Protein AF-A0A9E5KLN9-F1 (afdb_monomer_lite)

Structure (mmCIF, N/CA/C/O backbone):
data_AF-A0A9E5KLN9-F1
#
_entry.id   AF-A0A9E5KLN9-F1
#
loop_
_atom_site.group_PDB
_atom_site.id
_atom_site.type_symbol
_atom_site.label_atom_id
_atom_site.label_alt_id
_atom_site.label_comp_id
_atom_site.label_asym_id
_atom_site.label_entity_id
_atom_site.label_seq_id
_atom_site.pdbx_PDB_ins_code
_atom_site.Cartn_x
_atom_site.Cartn_y
_atom_site.Cartn_z
_atom_site.occupancy
_atom_site.B_iso_or_equiv
_atom_site.auth_seq_id
_atom_site.auth_comp_id
_atom_site.auth_asym_id
_atom_site.auth_atom_id
_atom_site.pdbx_PDB_model_num
ATOM 1 N N . PRO A 1 1 ? 11.821 11.440 19.440 1.00 51.25 1 PRO A N 1
ATOM 2 C CA . PRO A 1 1 ? 10.748 10.697 18.729 1.00 51.25 1 PRO A CA 1
ATOM 3 C C . PRO A 1 1 ? 11.221 10.247 17.341 1.00 51.25 1 PRO A C 1
ATOM 5 O O . PRO A 1 1 ? 11.690 11.085 16.577 1.00 51.25 1 PRO A O 1
ATOM 8 N N . SER A 1 2 ? 11.138 8.948 17.031 1.00 56.12 2 SER A N 1
ATOM 9 C CA . SER A 1 2 ? 11.427 8.458 15.675 1.00 56.12 2 SER A CA 1
ATOM 10 C C . SER A 1 2 ? 10.319 8.929 14.723 1.00 56.12 2 SER A C 1
ATOM 12 O O . SER A 1 2 ? 9.142 8.773 15.065 1.00 56.12 2 SER A O 1
ATOM 14 N N . PRO A 1 3 ? 10.642 9.555 13.579 1.00 67.56 3 PRO A N 1
ATOM 15 C CA . PRO A 1 3 ? 9.626 9.946 12.613 1.00 67.56 3 PRO A CA 1
ATOM 16 C C . PRO A 1 3 ? 8.952 8.688 12.048 1.00 67.56 3 PRO A C 1
ATOM 18 O O . PRO A 1 3 ? 9.620 7.696 11.758 1.00 67.56 3 PRO A O 1
ATOM 21 N N . ALA A 1 4 ? 7.624 8.713 11.907 1.00 74.94 4 ALA A N 1
ATOM 22 C CA . ALA A 1 4 ? 6.908 7.578 11.335 1.00 74.94 4 ALA A CA 1
ATOM 23 C C . ALA A 1 4 ? 7.366 7.317 9.898 1.00 74.94 4 ALA A C 1
ATOM 25 O O . ALA A 1 4 ? 7.633 8.252 9.141 1.00 74.94 4 ALA A O 1
ATOM 26 N N . SER A 1 5 ? 7.415 6.038 9.539 1.00 87.62 5 SER A N 1
ATOM 27 C CA . SER A 1 5 ? 7.626 5.577 8.173 1.00 87.62 5 SER A CA 1
ATOM 28 C C . SER A 1 5 ? 6.273 5.117 7.635 1.00 87.62 5 SER A C 1
ATOM 30 O O . SER A 1 5 ? 5.818 4.045 8.032 1.00 87.62 5 SER A O 1
ATOM 32 N N . PRO A 1 6 ? 5.611 5.857 6.725 1.00 90.25 6 PRO A N 1
ATOM 33 C CA . PRO A 1 6 ? 4.331 5.446 6.141 1.00 90.25 6 PRO A CA 1
ATOM 34 C C . PRO A 1 6 ? 4.425 4.193 5.261 1.00 90.25 6 PRO A C 1
ATOM 36 O O . PRO A 1 6 ? 3.434 3.765 4.690 1.00 90.25 6 PRO A O 1
ATOM 39 N N . PHE A 1 7 ? 5.615 3.600 5.151 1.00 91.50 7 PHE A N 1
ATOM 40 C CA . PHE A 1 7 ? 5.831 2.257 4.625 1.00 91.50 7 PHE A CA 1
ATOM 41 C C . PHE A 1 7 ? 5.673 1.171 5.706 1.00 91.50 7 PHE A C 1
ATOM 43 O O . PHE A 1 7 ? 5.027 0.159 5.463 1.00 91.50 7 PHE A O 1
ATOM 50 N N . MET A 1 8 ? 6.228 1.387 6.904 1.00 92.81 8 MET A N 1
ATOM 51 C CA . MET A 1 8 ? 6.262 0.382 7.980 1.00 92.81 8 MET A CA 1
ATOM 52 C C . MET A 1 8 ? 5.116 0.529 8.983 1.00 92.81 8 MET A C 1
ATOM 54 O O . MET A 1 8 ? 4.635 -0.458 9.531 1.00 92.81 8 MET A O 1
ATOM 58 N N . THR A 1 9 ? 4.677 1.760 9.247 1.00 96.19 9 THR A N 1
ATOM 59 C CA . THR A 1 9 ? 3.645 2.049 10.245 1.00 96.19 9 THR A CA 1
ATOM 60 C C . THR A 1 9 ? 2.294 1.409 9.898 1.00 96.19 9 THR A C 1
ATOM 62 O O . THR A 1 9 ? 1.693 0.842 10.812 1.00 96.19 9 THR A O 1
ATOM 65 N N . PRO A 1 10 ? 1.800 1.437 8.639 1.00 97.00 10 PRO A N 1
ATOM 66 C CA . PRO A 1 10 ? 0.503 0.843 8.326 1.00 97.00 10 PRO A CA 1
ATOM 67 C C . PRO A 1 10 ? 0.449 -0.674 8.557 1.00 97.00 10 PRO A C 1
ATOM 69 O O . PRO A 1 10 ? -0.426 -1.077 9.316 1.00 97.00 10 PRO A O 1
ATOM 72 N N . PRO A 1 11 ? 1.380 -1.516 8.054 1.00 95.38 11 PRO A N 1
ATOM 73 C CA . PRO A 1 11 ? 1.375 -2.949 8.369 1.00 95.38 11 PRO A CA 1
ATOM 74 C C . PRO A 1 11 ? 1.401 -3.249 9.876 1.00 95.38 11 PRO A C 1
ATOM 76 O O . PRO A 1 11 ? 0.673 -4.122 10.342 1.00 95.38 11 PRO A O 1
ATOM 79 N N . CYS A 1 12 ? 2.174 -2.489 10.663 1.00 96.69 12 CYS A N 1
ATOM 80 C CA . CYS A 1 12 ? 2.175 -2.633 12.122 1.00 96.69 12 CYS A CA 1
ATOM 81 C C . CYS A 1 12 ? 0.797 -2.331 12.728 1.00 96.69 12 CYS A C 1
ATOM 83 O O . CYS A 1 12 ? 0.309 -3.093 13.557 1.00 96.69 12 CYS A O 1
ATOM 85 N N . LEU A 1 13 ? 0.151 -1.240 12.304 1.00 97.50 13 LEU A N 1
ATOM 86 C CA . LEU A 1 13 ? -1.199 -0.891 12.749 1.00 97.50 13 LEU A CA 1
ATOM 87 C C . LEU A 1 13 ? -2.230 -1.951 12.349 1.00 97.50 13 LEU A C 1
ATOM 89 O O . LEU A 1 13 ? -3.065 -2.301 13.173 1.00 97.50 13 LEU A O 1
ATOM 93 N N . GLN A 1 14 ? -2.148 -2.501 11.133 1.00 96.06 14 GLN A N 1
ATOM 94 C CA . GLN A 1 14 ? -3.039 -3.577 10.692 1.00 96.06 14 GLN A CA 1
ATOM 95 C C . GLN A 1 14 ? -2.969 -4.775 11.649 1.00 96.06 14 GLN A C 1
ATOM 97 O O . GLN A 1 14 ? -4.008 -5.244 12.101 1.00 96.06 14 GLN A O 1
ATOM 102 N N . VAL A 1 15 ? -1.762 -5.214 12.026 1.00 96.44 15 VAL A N 1
ATOM 103 C CA . VAL A 1 15 ? -1.572 -6.313 12.990 1.00 96.44 15 VAL A CA 1
ATOM 104 C C . VAL A 1 15 ? -2.118 -5.957 14.373 1.00 96.44 15 VAL A C 1
ATOM 106 O O . VAL A 1 15 ? -2.757 -6.791 15.007 1.00 96.44 15 VAL A O 1
ATOM 109 N N . LEU A 1 16 ? -1.917 -4.723 14.845 1.00 97.50 16 LEU A N 1
ATOM 110 C CA . LEU A 1 16 ? -2.476 -4.277 16.125 1.00 97.50 16 LEU A CA 1
ATOM 111 C C . LEU A 1 16 ? -4.013 -4.258 16.113 1.00 97.50 16 LEU A C 1
ATOM 113 O O . LEU A 1 16 ? -4.629 -4.578 17.127 1.00 97.50 16 LEU A O 1
ATOM 117 N N . PHE A 1 17 ? -4.639 -3.926 14.982 1.00 97.56 17 PHE A N 1
ATOM 118 C CA . PHE A 1 17 ? -6.099 -3.962 14.853 1.00 97.56 17 PHE A CA 1
ATOM 119 C C . PHE A 1 17 ? -6.606 -5.405 14.910 1.00 97.56 17 PHE A C 1
ATOM 121 O O . PHE A 1 17 ? -7.547 -5.689 15.647 1.00 97.56 17 PHE A O 1
ATOM 128 N N . GLU A 1 18 ? -5.946 -6.326 14.200 1.00 96.19 18 GLU A N 1
ATOM 129 C CA . GLU A 1 18 ? -6.277 -7.756 14.260 1.00 96.19 18 GLU A CA 1
ATOM 130 C C . GLU A 1 18 ? -6.078 -8.333 15.669 1.00 96.19 18 GLU A C 1
ATOM 132 O O . GLU A 1 18 ? -6.912 -9.103 16.144 1.00 96.19 18 GLU A O 1
ATOM 137 N N . ALA A 1 19 ? -5.004 -7.949 16.366 1.00 96.88 19 ALA A N 1
ATOM 138 C CA . ALA A 1 19 ? -4.741 -8.384 17.735 1.00 96.88 19 ALA A CA 1
ATOM 139 C C . ALA A 1 19 ? -5.846 -7.910 18.695 1.00 96.88 19 ALA A C 1
ATOM 141 O O . ALA A 1 19 ? -6.371 -8.709 19.472 1.00 96.88 19 ALA A O 1
ATOM 142 N N . GLN A 1 20 ? -6.258 -6.640 18.600 1.00 96.94 20 GLN A N 1
ATOM 143 C CA . GLN A 1 20 ? -7.366 -6.107 19.397 1.00 96.94 20 GLN A CA 1
ATOM 144 C C . GLN A 1 20 ? -8.684 -6.834 19.089 1.00 96.94 20 GLN A C 1
ATOM 146 O O . GLN A 1 20 ? -9.415 -7.194 20.013 1.00 96.94 20 GLN A O 1
ATOM 151 N N . ALA A 1 21 ? -8.985 -7.079 17.810 1.00 95.56 21 ALA A N 1
ATOM 152 C CA . ALA A 1 21 ? -10.193 -7.791 17.391 1.00 95.56 21 ALA A CA 1
ATOM 153 C C . ALA A 1 21 ? -10.248 -9.231 17.935 1.00 95.56 21 ALA A C 1
ATOM 155 O O . ALA A 1 21 ? -11.328 -9.742 18.220 1.00 95.56 21 ALA A O 1
ATOM 156 N N . GLN A 1 22 ? -9.086 -9.854 18.142 1.00 95.94 22 GLN A N 1
ATOM 157 C CA . GLN A 1 22 ? -8.935 -11.174 18.761 1.00 95.94 22 GLN A CA 1
ATOM 158 C C . GLN A 1 22 ? -8.902 -11.142 20.302 1.00 95.94 22 GLN A C 1
ATOM 160 O O . GLN A 1 22 ? -8.765 -12.186 20.933 1.00 95.94 22 GLN A O 1
ATOM 165 N N . GLY A 1 23 ? -9.034 -9.967 20.927 1.00 96.00 23 GLY A N 1
ATOM 166 C CA . GLY A 1 23 ? -9.070 -9.814 22.384 1.00 96.00 23 GLY A CA 1
ATOM 167 C C . GLY A 1 23 ? -7.702 -9.684 23.059 1.00 96.00 23 GLY A C 1
ATOM 168 O O . GLY A 1 23 ? -7.638 -9.669 24.288 1.00 96.00 23 GLY A O 1
ATOM 169 N N . PHE A 1 24 ? -6.610 -9.557 22.297 1.00 97.19 24 PHE A N 1
ATOM 170 C CA . PHE A 1 24 ? -5.301 -9.260 22.876 1.00 97.19 24 PHE A CA 1
ATOM 171 C C . PHE A 1 24 ? -5.233 -7.801 23.353 1.00 97.19 24 PHE A C 1
ATOM 173 O O . PHE A 1 24 ? -5.779 -6.905 22.698 1.00 97.19 24 PHE A O 1
ATOM 180 N N . PRO A 1 25 ? -4.538 -7.524 24.472 1.00 96.06 25 PRO A N 1
ATOM 181 C CA . PRO A 1 25 ? -4.359 -6.161 24.946 1.00 96.06 25 PRO A CA 1
ATOM 182 C C . PRO A 1 25 ? -3.486 -5.366 23.967 1.00 96.06 25 PRO A C 1
ATOM 184 O O . PRO A 1 25 ? -2.372 -5.769 23.632 1.00 96.06 25 PRO A O 1
ATOM 187 N N . VAL A 1 26 ? -3.983 -4.206 23.541 1.00 96.94 26 VAL A N 1
ATOM 188 C CA . VAL A 1 26 ? -3.267 -3.258 22.680 1.00 96.94 26 VAL A CA 1
ATOM 189 C C . VAL A 1 26 ? -3.341 -1.874 23.309 1.00 96.94 26 VAL A C 1
ATOM 191 O O . VAL A 1 26 ? -4.427 -1.378 23.600 1.00 96.94 26 VAL A O 1
ATOM 194 N N . ASP A 1 27 ? -2.188 -1.232 23.499 1.00 96.19 27 ASP A N 1
ATOM 195 C CA . ASP A 1 27 ? -2.127 0.138 24.009 1.00 96.19 27 ASP A CA 1
ATOM 196 C C . ASP A 1 27 ? -2.692 1.127 22.970 1.00 96.19 27 ASP A C 1
ATOM 198 O O . ASP A 1 27 ? -2.054 1.453 21.961 1.00 96.19 27 ASP A O 1
ATOM 202 N N . GLY A 1 28 ? -3.896 1.641 23.234 1.00 96.19 28 GLY A N 1
ATOM 203 C CA . GLY A 1 28 ? -4.566 2.607 22.366 1.00 96.19 28 GLY A CA 1
ATOM 204 C C . GLY A 1 28 ? -3.812 3.932 22.204 1.00 96.19 28 GLY A C 1
ATOM 205 O O . GLY A 1 28 ? -3.965 4.602 21.176 1.00 96.19 28 GLY A O 1
ATOM 206 N N . ALA A 1 29 ? -2.937 4.298 23.146 1.00 95.69 29 ALA A N 1
ATOM 207 C CA . ALA A 1 29 ? -2.091 5.478 23.012 1.00 95.69 29 ALA A CA 1
ATOM 208 C C . ALA A 1 29 ? -0.989 5.260 21.960 1.00 95.69 29 ALA A C 1
ATOM 210 O O . ALA A 1 29 ? -0.651 6.193 21.228 1.00 95.69 29 ALA A O 1
ATOM 211 N N . VAL A 1 30 ? -0.447 4.040 21.833 1.00 95.06 30 VAL A N 1
ATOM 212 C CA . VAL A 1 30 ? 0.499 3.687 20.754 1.00 95.06 30 VAL A CA 1
ATOM 213 C C . VAL A 1 30 ? -0.183 3.806 19.395 1.00 95.06 30 VAL A C 1
ATOM 215 O O . VAL A 1 30 ? 0.361 4.451 18.495 1.00 95.06 30 VAL A O 1
ATOM 218 N N . VAL A 1 31 ? -1.388 3.246 19.266 1.00 97.06 31 VAL A N 1
ATOM 219 C CA . VAL A 1 31 ? -2.171 3.295 18.025 1.00 97.06 31 VAL A CA 1
ATOM 220 C C . VAL A 1 31 ? -2.504 4.733 17.636 1.00 97.06 31 VAL A C 1
ATOM 222 O O . VAL A 1 31 ? -2.240 5.140 16.505 1.00 97.06 31 VAL A O 1
ATOM 225 N N . THR A 1 32 ? -2.996 5.533 18.583 1.00 96.62 32 THR A N 1
ATOM 226 C CA . THR A 1 32 ? -3.322 6.947 18.351 1.00 96.62 32 THR A CA 1
ATOM 227 C C . THR A 1 32 ? -2.107 7.725 17.847 1.00 96.62 32 THR A C 1
ATOM 229 O O . THR A 1 32 ? -2.187 8.366 16.801 1.00 96.62 32 THR A O 1
ATOM 232 N N . ARG A 1 33 ? -0.940 7.593 18.498 1.00 95.56 33 ARG A N 1
ATOM 233 C CA . ARG A 1 33 ? 0.287 8.282 18.056 1.00 95.56 33 ARG A CA 1
ATOM 234 C C . ARG A 1 33 ? 0.729 7.861 16.655 1.00 95.56 33 ARG A C 1
ATOM 236 O O . ARG A 1 33 ? 1.228 8.695 15.898 1.00 95.56 33 ARG A O 1
ATOM 243 N N . ALA A 1 34 ? 0.585 6.580 16.317 1.00 96.19 34 ALA A N 1
ATOM 244 C CA . ALA A 1 34 ? 0.928 6.060 14.998 1.00 96.19 34 ALA A CA 1
ATOM 245 C C . ALA A 1 34 ? -0.019 6.596 13.909 1.00 96.19 34 ALA A C 1
ATOM 247 O O . ALA A 1 34 ? 0.455 7.027 12.856 1.00 96.19 34 ALA A O 1
ATOM 248 N N . LEU A 1 35 ? -1.326 6.653 14.184 1.00 97.25 35 LEU A N 1
ATOM 249 C CA . LEU A 1 35 ? -2.324 7.251 13.292 1.00 97.25 35 LEU A CA 1
ATOM 250 C C . LEU A 1 35 ? -2.079 8.752 13.084 1.00 97.25 35 LEU A C 1
ATOM 252 O O . LEU A 1 35 ? -2.047 9.210 11.942 1.00 97.25 35 LEU A O 1
ATOM 256 N N . ASP A 1 36 ? -1.815 9.504 14.157 1.00 96.31 36 ASP A N 1
ATOM 257 C CA . ASP A 1 36 ? -1.477 10.932 14.070 1.00 96.31 36 ASP A CA 1
ATOM 258 C C . ASP A 1 36 ? -0.222 11.155 13.213 1.00 96.31 36 ASP A C 1
ATOM 260 O O . ASP A 1 36 ? -0.121 12.116 12.448 1.00 96.31 36 ASP A O 1
ATOM 264 N N . ALA A 1 37 ? 0.762 10.260 13.330 1.00 95.62 37 ALA A N 1
ATOM 265 C CA . ALA A 1 37 ? 1.985 10.338 12.547 1.00 95.62 37 ALA A CA 1
ATOM 266 C C . ALA A 1 37 ? 1.763 10.047 11.058 1.00 95.62 37 ALA A C 1
ATOM 268 O O . ALA A 1 37 ? 2.369 10.720 10.222 1.00 95.62 37 ALA A O 1
ATOM 269 N N . LEU A 1 38 ? 0.870 9.114 10.716 1.00 96.56 38 LEU A N 1
ATOM 270 C CA . LEU A 1 38 ? 0.455 8.891 9.331 1.00 96.56 38 LEU A CA 1
ATOM 271 C C . LEU A 1 38 ? -0.282 10.103 8.756 1.00 96.56 38 LEU A C 1
ATOM 273 O O . LEU A 1 38 ? 0.023 10.512 7.639 1.00 96.56 38 LEU A O 1
ATOM 277 N N . GLN A 1 39 ? -1.180 10.731 9.521 1.00 96.81 39 GLN A N 1
ATOM 278 C CA . GLN A 1 39 ? -1.885 11.937 9.069 1.00 96.81 39 GLN A CA 1
ATOM 279 C C . GLN A 1 39 ? -0.921 13.102 8.794 1.00 96.81 39 GLN A C 1
ATOM 281 O O . GLN A 1 39 ? -1.070 13.782 7.780 1.00 96.81 39 GLN A O 1
ATOM 286 N N . ARG A 1 40 ? 0.135 13.276 9.605 1.00 96.19 40 ARG A N 1
ATOM 287 C CA . ARG A 1 40 ? 1.199 14.263 9.317 1.00 96.19 40 ARG A CA 1
ATOM 288 C C . ARG A 1 40 ? 1.947 13.987 8.015 1.00 96.19 40 ARG A C 1
ATOM 290 O O . ARG A 1 40 ? 2.477 14.917 7.412 1.00 96.19 40 ARG A O 1
ATOM 297 N N . CYS A 1 41 ? 2.013 12.726 7.590 1.00 96.56 41 CYS A N 1
ATOM 298 C CA . CYS A 1 41 ? 2.652 12.330 6.339 1.00 96.56 41 CYS A CA 1
ATOM 299 C C . CYS A 1 41 ? 1.736 12.472 5.119 1.00 96.56 41 CYS A C 1
ATOM 301 O O . CYS A 1 41 ? 2.245 12.345 4.010 1.00 96.56 41 CYS A O 1
ATOM 303 N N . ARG A 1 42 ? 0.439 12.747 5.303 1.00 96.94 42 ARG A N 1
ATOM 304 C CA . ARG A 1 42 ? -0.542 12.936 4.230 1.00 96.94 42 ARG A CA 1
ATOM 305 C C . ARG A 1 42 ? -0.647 14.404 3.831 1.00 96.94 42 ARG A C 1
ATOM 307 O O . ARG A 1 42 ? -0.936 15.240 4.669 1.00 96.94 42 ARG A O 1
ATOM 314 N N . THR A 1 43 ? -0.474 14.727 2.561 1.00 96.50 43 THR A N 1
ATOM 315 C CA . THR A 1 43 ? -0.768 16.072 2.023 1.00 96.50 43 THR A CA 1
ATOM 316 C C . THR A 1 43 ? -2.272 16.275 1.812 1.00 96.50 43 THR A C 1
ATOM 318 O O . THR A 1 43 ? -3.033 15.308 1.804 1.00 96.50 43 THR A O 1
ATOM 321 N N . GLU A 1 44 ? -2.712 17.517 1.602 1.00 90.31 44 GLU A N 1
ATOM 322 C CA . GLU A 1 44 ? -4.105 17.817 1.225 1.00 90.31 44 GLU A CA 1
ATOM 323 C C . GLU A 1 44 ? -4.505 17.095 -0.070 1.00 90.31 44 GLU A C 1
ATOM 325 O O . GLU A 1 44 ? -5.561 16.465 -0.127 1.00 90.31 44 GLU A O 1
ATOM 330 N N . ASP A 1 45 ? -3.586 17.043 -1.036 1.00 87.06 45 ASP A N 1
ATOM 331 C CA . ASP A 1 45 ? -3.715 16.279 -2.277 1.00 87.06 45 ASP A CA 1
ATOM 332 C C . ASP A 1 45 ? -3.484 14.771 -2.076 1.00 87.06 45 ASP A C 1
ATOM 334 O O . ASP A 1 45 ? -3.053 14.099 -3.002 1.00 87.06 45 ASP A O 1
ATOM 338 N N . GLY A 1 46 ? -3.641 14.197 -0.881 1.00 91.62 46 GLY A N 1
ATOM 339 C CA . GLY A 1 46 ? -3.563 12.745 -0.641 1.00 91.62 46 GLY A CA 1
ATOM 340 C C . GLY A 1 46 ? -2.227 12.052 -0.976 1.00 91.62 46 GLY A C 1
ATOM 341 O O . GLY A 1 46 ? -2.151 10.828 -0.932 1.00 91.62 46 GLY A O 1
ATOM 342 N N . ASN A 1 47 ? -1.171 12.789 -1.335 1.00 95.69 47 ASN A N 1
ATOM 343 C CA . ASN A 1 47 ? 0.195 12.268 -1.465 1.00 95.69 47 ASN A CA 1
ATOM 344 C C . ASN A 1 47 ? 0.778 11.959 -0.074 1.00 95.69 47 ASN A C 1
ATOM 346 O O . ASN A 1 47 ? 0.390 12.602 0.906 1.00 95.69 47 ASN A O 1
ATOM 350 N N . PHE A 1 48 ? 1.730 11.024 0.009 1.00 96.25 48 PHE A N 1
ATOM 351 C CA . PHE A 1 48 ? 2.385 10.623 1.255 1.00 96.25 48 PHE A CA 1
ATOM 352 C C . PHE A 1 48 ? 3.910 10.785 1.223 1.00 96.25 48 PHE A C 1
ATOM 354 O O . PHE A 1 48 ? 4.623 10.143 0.439 1.00 96.25 48 PHE A O 1
ATOM 361 N N . ALA A 1 49 ? 4.424 11.582 2.161 1.00 94.44 49 ALA A N 1
ATOM 362 C CA . ALA A 1 49 ? 5.859 11.753 2.371 1.00 94.44 49 ALA A CA 1
ATOM 363 C C . ALA A 1 49 ? 6.545 10.449 2.805 1.00 94.44 49 ALA A C 1
ATOM 365 O O . ALA A 1 49 ? 5.906 9.513 3.284 1.00 94.44 49 ALA A O 1
ATOM 366 N N . TYR A 1 50 ? 7.869 10.389 2.654 1.00 91.44 50 TYR A N 1
ATOM 367 C CA . TYR A 1 50 ? 8.656 9.253 3.146 1.00 91.44 50 TYR A CA 1
ATOM 368 C C . TYR A 1 50 ? 8.684 9.184 4.681 1.00 91.44 50 TYR A C 1
ATOM 370 O O . TYR A 1 50 ? 8.666 8.102 5.261 1.00 91.44 50 TYR A O 1
ATOM 378 N N . SER A 1 51 ? 8.706 10.342 5.335 1.00 92.00 51 SER A N 1
ATOM 379 C CA . SER A 1 51 ? 8.510 10.513 6.772 1.00 92.00 51 SER A CA 1
ATOM 380 C C . SER A 1 51 ? 8.177 11.978 7.056 1.00 92.00 51 SER A C 1
ATOM 382 O O . SER A 1 51 ? 8.459 12.853 6.233 1.00 92.00 51 SER A O 1
ATOM 384 N N . ALA A 1 52 ? 7.557 12.267 8.202 1.00 90.94 52 ALA A N 1
ATOM 385 C CA . ALA A 1 52 ? 7.223 13.640 8.565 1.00 90.94 52 ALA A CA 1
ATOM 386 C C . ALA A 1 52 ? 7.195 13.851 10.087 1.00 90.94 52 ALA A C 1
ATOM 388 O O . ALA A 1 52 ? 6.587 13.083 10.836 1.00 90.94 52 ALA A O 1
ATOM 389 N N . GLN A 1 53 ? 7.841 14.924 10.552 1.00 89.44 53 GLN A N 1
ATOM 390 C CA . GLN A 1 53 ? 7.736 15.395 11.943 1.00 89.44 53 GLN A CA 1
ATOM 391 C C . GLN A 1 53 ? 6.632 16.447 12.118 1.00 89.44 53 GLN A C 1
ATOM 393 O O . GLN A 1 53 ? 6.050 16.570 13.190 1.00 89.44 53 GLN A O 1
ATOM 398 N N . ARG A 1 54 ? 6.335 17.184 11.046 1.00 92.00 54 ARG A N 1
ATOM 399 C CA . ARG A 1 54 ? 5.291 18.212 10.931 1.00 92.00 54 ARG A CA 1
ATOM 400 C C . ARG A 1 54 ? 4.428 17.881 9.717 1.00 92.00 54 ARG A C 1
ATOM 402 O O . ARG A 1 54 ? 4.820 17.030 8.925 1.00 92.00 54 ARG A O 1
ATOM 409 N N . GLN A 1 55 ? 3.288 18.549 9.574 1.00 95.38 55 GLN A N 1
ATOM 410 C CA . GLN A 1 55 ? 2.409 18.364 8.421 1.00 95.38 55 GLN A CA 1
ATOM 411 C C . GLN A 1 55 ? 3.184 18.538 7.106 1.00 95.38 55 GLN A C 1
ATOM 413 O O . GLN A 1 55 ? 3.800 19.582 6.881 1.00 95.38 55 GLN A O 1
ATOM 418 N N . THR A 1 56 ? 3.187 17.506 6.265 1.00 94.56 56 THR A N 1
ATOM 419 C CA . THR A 1 56 ? 3.931 17.528 5.004 1.00 94.56 56 THR A CA 1
ATOM 420 C C . THR A 1 56 ? 3.254 18.390 3.934 1.00 94.56 56 THR A C 1
ATOM 422 O O . THR A 1 56 ? 2.040 18.593 3.954 1.00 94.56 56 THR A O 1
ATOM 425 N N . ARG A 1 57 ? 4.057 18.864 2.976 1.00 94.62 57 ARG A N 1
ATOM 426 C CA . ARG A 1 57 ? 3.646 19.617 1.778 1.00 94.62 57 ARG A CA 1
ATOM 427 C C . ARG A 1 57 ? 4.333 19.079 0.515 1.00 94.62 57 ARG A C 1
ATOM 429 O O . ARG A 1 57 ? 4.686 19.843 -0.379 1.00 94.62 57 ARG A O 1
ATOM 436 N N . GLU A 1 58 ? 4.602 17.773 0.486 1.00 92.56 58 GLU A N 1
ATOM 437 C CA . GLU A 1 58 ? 5.175 17.097 -0.683 1.00 92.56 58 GLU A CA 1
ATOM 438 C C . GLU A 1 58 ? 4.356 17.400 -1.949 1.00 92.56 58 GLU A C 1
ATOM 440 O O . GLU A 1 58 ? 3.135 17.247 -1.942 1.00 92.56 58 GLU A O 1
ATOM 445 N N . PRO A 1 59 ? 4.987 17.824 -3.051 1.00 93.44 59 PRO A N 1
ATOM 446 C CA . PRO A 1 59 ? 4.246 18.232 -4.234 1.00 93.44 59 PRO A CA 1
ATOM 447 C C . PRO A 1 59 ? 3.623 17.021 -4.940 1.00 93.44 59 PRO A C 1
ATOM 449 O O . PRO A 1 59 ? 4.205 15.939 -4.947 1.00 93.44 59 PRO A O 1
ATOM 452 N N . ALA A 1 60 ? 2.495 17.205 -5.633 1.00 92.56 60 ALA A N 1
ATOM 453 C CA . ALA A 1 60 ? 1.829 16.131 -6.385 1.00 92.56 60 ALA A CA 1
ATOM 454 C C . ALA A 1 60 ? 2.763 15.402 -7.375 1.00 92.56 60 ALA A C 1
ATOM 456 O O . ALA A 1 60 ? 2.645 14.198 -7.580 1.00 92.56 60 ALA A O 1
ATOM 457 N N . ARG A 1 61 ? 3.777 16.092 -7.920 1.00 93.88 61 ARG A N 1
ATOM 458 C CA . ARG A 1 61 ? 4.802 15.478 -8.782 1.00 93.88 61 ARG A CA 1
ATOM 459 C C . ARG A 1 61 ? 5.595 14.340 -8.120 1.00 93.88 61 ARG A C 1
ATOM 461 O O . ARG A 1 61 ? 6.252 13.604 -8.844 1.00 93.88 61 ARG A O 1
ATOM 468 N N . SER A 1 62 ? 5.590 14.199 -6.788 1.00 94.12 62 SER A N 1
ATOM 469 C CA . SER A 1 62 ? 6.269 13.099 -6.079 1.00 94.12 62 SER A CA 1
ATOM 470 C C . SER A 1 62 ? 5.384 11.867 -5.838 1.00 94.12 62 SER A C 1
ATOM 472 O O . SER A 1 62 ? 5.907 10.835 -5.409 1.00 94.12 62 SER A O 1
ATOM 474 N N . ILE A 1 63 ? 4.091 11.927 -6.198 1.00 96.31 63 ILE A N 1
ATOM 475 C CA . ILE A 1 63 ? 3.133 10.807 -6.123 1.00 96.31 63 ILE A CA 1
ATOM 476 C C . ILE A 1 63 ? 3.690 9.492 -6.683 1.00 96.31 63 ILE A C 1
ATOM 478 O O . ILE A 1 63 ? 3.524 8.473 -6.010 1.00 96.31 63 ILE A O 1
ATOM 482 N N . PRO A 1 64 ? 4.405 9.452 -7.827 1.00 96.25 64 PRO A N 1
ATOM 483 C CA . PRO A 1 64 ? 4.833 8.172 -8.383 1.00 96.25 64 PRO A CA 1
ATOM 484 C C . PRO A 1 64 ? 5.769 7.370 -7.459 1.00 96.25 64 PRO A C 1
ATOM 486 O O . PRO A 1 64 ? 5.735 6.143 -7.457 1.00 96.25 64 PRO A O 1
ATOM 489 N N . GLY A 1 65 ? 6.553 8.041 -6.605 1.00 94.81 65 GLY A N 1
ATOM 490 C CA . GLY A 1 65 ? 7.377 7.391 -5.571 1.00 94.81 65 GLY A CA 1
ATOM 491 C C . GLY A 1 65 ? 6.650 7.104 -4.257 1.00 94.81 65 GLY A C 1
ATOM 492 O O . GLY A 1 65 ? 7.247 6.551 -3.328 1.00 94.81 65 GLY A O 1
ATOM 493 N N . ALA A 1 66 ? 5.395 7.531 -4.138 1.00 96.31 66 ALA A N 1
ATOM 494 C CA . ALA A 1 66 ? 4.573 7.438 -2.939 1.00 96.31 66 ALA A CA 1
ATOM 495 C C . ALA A 1 66 ? 3.393 6.474 -3.076 1.00 96.31 66 ALA A C 1
ATOM 497 O O . ALA A 1 66 ? 2.796 6.149 -2.056 1.00 96.31 66 ALA A O 1
ATOM 498 N N . ILE A 1 67 ? 3.078 5.976 -4.274 1.00 97.69 67 ILE A N 1
ATOM 499 C CA . ILE A 1 67 ? 1.858 5.194 -4.526 1.00 97.69 67 ILE A CA 1
ATOM 500 C C . ILE A 1 67 ? 1.653 4.010 -3.577 1.00 97.69 67 ILE A C 1
ATOM 502 O O . ILE A 1 67 ? 0.551 3.828 -3.071 1.00 97.69 67 ILE A O 1
ATOM 506 N N . GLY A 1 68 ? 2.707 3.261 -3.233 1.00 97.12 68 GLY A N 1
ATOM 507 C CA 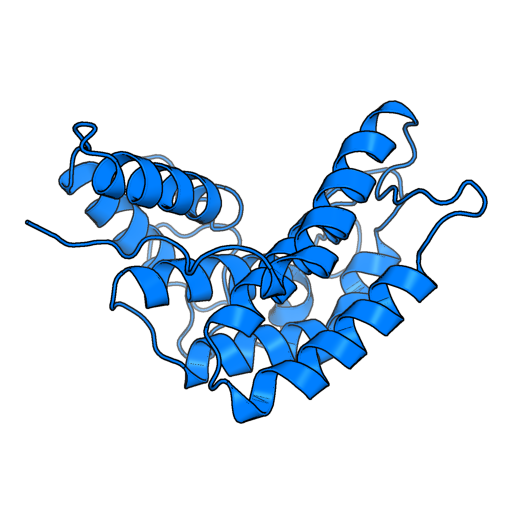. GLY A 1 68 ? 2.591 2.182 -2.248 1.00 97.12 68 GLY A CA 1
ATOM 508 C C . GLY A 1 68 ? 2.290 2.694 -0.829 1.00 97.12 68 GLY A C 1
ATOM 509 O O . GLY A 1 68 ? 1.553 2.044 -0.098 1.00 97.12 68 GLY A O 1
ATOM 510 N N . ARG A 1 69 ? 2.816 3.871 -0.443 1.00 96.81 69 ARG A N 1
ATOM 511 C CA . ARG A 1 69 ? 2.582 4.518 0.860 1.00 96.81 69 ARG A CA 1
ATOM 512 C C . ARG A 1 69 ? 1.161 5.054 0.913 1.00 96.81 69 ARG A C 1
ATOM 514 O O . ARG A 1 69 ? 0.531 4.966 1.960 1.00 96.81 69 ARG A O 1
ATOM 521 N N . MET A 1 70 ? 0.672 5.587 -0.205 1.00 98.19 70 MET A N 1
ATOM 522 C CA . MET A 1 70 ? -0.689 6.096 -0.341 1.00 98.19 70 MET A CA 1
ATOM 523 C C . MET A 1 70 ? -1.706 4.982 -0.086 1.00 98.19 70 MET A C 1
ATOM 525 O O . MET A 1 70 ? -2.509 5.115 0.833 1.00 98.19 70 MET A O 1
ATOM 529 N N . VAL A 1 71 ? -1.630 3.860 -0.816 1.00 98.31 71 VAL A N 1
ATOM 530 C CA . VAL A 1 71 ? -2.609 2.767 -0.664 1.00 98.31 71 VAL A CA 1
ATOM 531 C C . VAL A 1 71 ? -2.569 2.135 0.728 1.00 98.31 71 VAL A C 1
ATOM 533 O O . VAL A 1 71 ? -3.622 1.954 1.334 1.00 98.31 71 VAL A O 1
ATOM 536 N N . CYS A 1 72 ? -1.387 1.873 1.302 1.00 97.50 72 CYS A N 1
ATOM 537 C CA . CYS A 1 72 ? -1.317 1.255 2.630 1.00 97.50 72 CYS A CA 1
ATOM 538 C C . CYS A 1 72 ? -1.744 2.218 3.751 1.00 97.50 72 CYS A C 1
ATOM 540 O O . CYS A 1 72 ? -2.422 1.812 4.697 1.00 97.50 72 CYS A O 1
ATOM 542 N N . SER A 1 73 ? -1.382 3.502 3.649 1.00 98.19 73 SER A N 1
ATOM 543 C CA . SER A 1 73 ? -1.701 4.491 4.684 1.00 98.19 73 SER A CA 1
ATOM 544 C C . SER A 1 73 ? -3.166 4.904 4.650 1.00 98.19 73 SER A C 1
ATOM 546 O O . SER A 1 73 ? -3.791 4.962 5.705 1.00 98.19 73 SER A O 1
ATOM 548 N N . GLU A 1 74 ? -3.743 5.153 3.472 1.00 98.38 74 GLU A N 1
ATOM 549 C CA . GLU A 1 74 ? -5.168 5.490 3.388 1.00 98.38 74 GLU A CA 1
ATOM 550 C C . GLU A 1 74 ? -6.048 4.320 3.821 1.00 98.38 74 GLU A C 1
ATOM 552 O O . GLU A 1 74 ? -7.022 4.532 4.542 1.00 98.38 74 GLU A O 1
ATOM 557 N N . SER A 1 75 ? -5.655 3.085 3.495 1.00 97.81 75 SER A N 1
ATOM 558 C CA . SER A 1 75 ? -6.384 1.892 3.933 1.00 97.81 75 SER A CA 1
ATOM 559 C C . SER A 1 75 ? -6.441 1.773 5.454 1.00 97.81 75 SER A C 1
ATOM 561 O O . SER A 1 75 ? -7.512 1.566 6.026 1.00 97.81 75 SER A O 1
ATOM 563 N N . VAL A 1 76 ? -5.307 1.946 6.144 1.00 97.94 76 VAL A N 1
ATOM 564 C CA . VAL A 1 76 ? -5.287 1.844 7.612 1.00 97.94 76 VAL A CA 1
ATOM 565 C C . VAL A 1 76 ? -5.969 3.036 8.286 1.00 97.94 76 VAL A C 1
ATOM 567 O O . VAL A 1 76 ? -6.642 2.860 9.299 1.00 97.94 76 VAL A O 1
ATOM 570 N N . LEU A 1 77 ? -5.852 4.239 7.712 1.00 98.19 77 LEU A N 1
ATOM 571 C CA . LEU A 1 77 ? -6.562 5.419 8.205 1.00 98.19 77 LEU A CA 1
ATOM 572 C C . LEU A 1 77 ? -8.077 5.254 8.041 1.00 98.19 77 LEU A C 1
ATOM 574 O O . LEU A 1 77 ? -8.811 5.599 8.961 1.00 98.19 77 LEU A O 1
ATOM 578 N N . MET A 1 78 ? -8.552 4.692 6.925 1.00 97.75 78 MET A N 1
ATOM 579 C CA . MET A 1 78 ? -9.973 4.400 6.715 1.00 97.75 78 MET A CA 1
ATOM 580 C C . MET A 1 78 ? -10.487 3.372 7.728 1.00 97.75 78 MET A C 1
ATOM 582 O O . MET A 1 78 ? -11.510 3.606 8.366 1.00 97.75 78 MET A O 1
ATOM 586 N N . ARG A 1 79 ? -9.736 2.287 7.962 1.00 97.44 79 ARG A N 1
ATOM 587 C CA . ARG A 1 79 ? -10.050 1.267 8.986 1.00 97.44 79 ARG A CA 1
ATOM 588 C C . ARG A 1 79 ? -10.075 1.810 10.419 1.00 97.44 79 ARG A C 1
ATOM 590 O O . ARG A 1 79 ? -10.629 1.159 11.299 1.00 97.44 79 ARG A O 1
ATOM 597 N N . ALA A 1 80 ? -9.480 2.978 10.655 1.00 97.75 80 ALA A N 1
ATOM 598 C CA . ALA A 1 80 ? -9.496 3.683 11.934 1.00 97.75 80 ALA A CA 1
ATOM 599 C C . ALA A 1 80 ? -10.463 4.883 11.968 1.00 97.75 80 ALA A C 1
ATOM 601 O O . ALA A 1 80 ? -10.391 5.690 12.894 1.00 97.75 80 ALA A O 1
ATOM 602 N N . GLY A 1 81 ? -11.316 5.059 10.950 1.00 97.25 81 GLY A N 1
ATOM 603 C CA . GLY A 1 81 ? -12.269 6.174 10.870 1.00 97.25 81 GLY A CA 1
ATOM 604 C C . GLY A 1 81 ? -11.633 7.548 10.606 1.00 97.25 81 GLY A C 1
ATOM 605 O O . GLY A 1 81 ? -12.243 8.576 10.882 1.00 97.25 81 GLY A O 1
ATOM 606 N N . ARG A 1 82 ? -10.395 7.594 10.094 1.00 97.69 82 ARG A N 1
ATOM 607 C CA . ARG A 1 82 ? -9.602 8.821 9.837 1.00 97.69 82 ARG A CA 1
ATOM 608 C C . ARG A 1 82 ? -9.349 9.103 8.351 1.00 97.69 82 ARG A C 1
ATOM 610 O O . ARG A 1 82 ? -8.539 9.969 7.989 1.00 97.69 82 ARG A O 1
ATOM 617 N N . SER A 1 83 ? -10.026 8.355 7.492 1.00 97.88 83 SER A N 1
ATOM 618 C CA . SER A 1 83 ? -10.075 8.555 6.049 1.00 97.88 83 SER A CA 1
ATOM 619 C C . SER A 1 83 ? -11.447 8.147 5.517 1.00 97.88 83 SER A C 1
ATOM 621 O O . SER A 1 83 ? -12.347 7.821 6.289 1.00 97.88 83 SER A O 1
ATOM 623 N N . ASP A 1 84 ? -11.603 8.191 4.205 1.00 97.81 84 ASP A N 1
ATOM 624 C CA . ASP A 1 84 ? -12.856 7.973 3.502 1.00 97.81 84 ASP A CA 1
ATOM 625 C C . ASP A 1 84 ? -12.618 7.238 2.175 1.00 97.81 84 ASP A C 1
ATOM 627 O O . ASP A 1 84 ? -11.491 7.106 1.687 1.00 97.81 84 ASP A O 1
ATOM 631 N N . VAL A 1 85 ? -13.713 6.761 1.582 1.00 98.25 85 VAL A N 1
ATOM 632 C CA . VAL A 1 85 ? -13.696 6.007 0.323 1.00 98.25 85 VAL A CA 1
ATOM 633 C C . VAL A 1 85 ? -13.071 6.817 -0.818 1.00 98.25 85 VAL A C 1
ATOM 635 O O . VAL A 1 85 ? -12.390 6.242 -1.663 1.00 98.25 85 VAL A O 1
A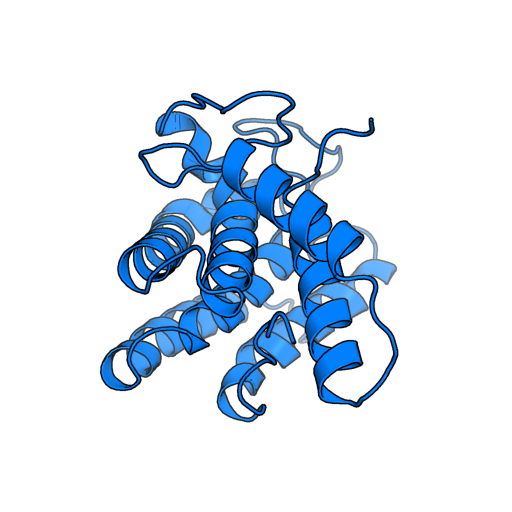TOM 638 N N . ALA A 1 86 ? -13.277 8.138 -0.868 1.00 98.38 86 ALA A N 1
ATOM 639 C CA . ALA A 1 86 ? -12.756 8.964 -1.955 1.00 98.38 86 ALA A CA 1
ATOM 640 C C . ALA A 1 86 ? -11.225 9.032 -1.921 1.00 98.38 86 ALA A C 1
ATOM 642 O O . ALA A 1 86 ? -10.578 8.903 -2.960 1.00 98.38 86 ALA A O 1
ATOM 643 N N . ARG A 1 87 ? -10.638 9.153 -0.727 1.00 98.50 87 ARG A N 1
ATOM 644 C CA . ARG A 1 87 ? -9.183 9.119 -0.539 1.00 98.50 87 ARG A CA 1
ATOM 645 C C . ARG A 1 87 ? -8.574 7.760 -0.864 1.00 98.50 87 ARG A C 1
ATOM 647 O O . ARG A 1 87 ? -7.535 7.718 -1.523 1.00 98.50 87 ARG A O 1
ATOM 654 N N . VAL A 1 88 ? -9.219 6.662 -0.461 1.00 98.62 88 VAL A N 1
ATOM 655 C CA . VAL A 1 88 ? -8.747 5.314 -0.820 1.00 98.62 88 VAL A CA 1
ATOM 656 C C . VAL A 1 88 ? -8.819 5.098 -2.329 1.00 98.62 88 VAL A C 1
ATOM 658 O O . VAL A 1 88 ? -7.824 4.686 -2.920 1.00 98.62 88 VAL A O 1
ATOM 661 N N . ARG A 1 89 ? -9.940 5.453 -2.972 1.00 98.69 89 ARG A N 1
ATOM 662 C CA . ARG A 1 89 ? -10.091 5.351 -4.432 1.00 98.69 89 ARG A CA 1
ATOM 663 C C . ARG A 1 89 ? -8.996 6.118 -5.155 1.00 98.69 89 ARG A C 1
ATOM 665 O O . ARG A 1 89 ? -8.287 5.547 -5.971 1.00 98.69 89 ARG A O 1
ATOM 672 N N . ARG A 1 90 ? -8.762 7.368 -4.751 1.00 98.44 90 ARG A N 1
ATOM 673 C CA . ARG A 1 90 ? -7.686 8.191 -5.305 1.00 98.44 90 ARG A CA 1
ATOM 674 C C . ARG A 1 90 ? -6.309 7.535 -5.163 1.00 98.44 90 ARG A C 1
ATOM 676 O O . ARG A 1 90 ? -5.481 7.660 -6.061 1.00 98.44 90 ARG A O 1
ATOM 683 N N . ALA A 1 91 ? -6.031 6.876 -4.039 1.00 98.62 91 ALA A N 1
ATOM 684 C CA . ALA A 1 91 ? -4.769 6.166 -3.849 1.00 98.62 91 ALA A CA 1
ATOM 685 C C . ALA A 1 91 ? -4.634 4.958 -4.789 1.00 98.62 91 ALA A C 1
ATOM 687 O O . ALA A 1 91 ? -3.551 4.739 -5.331 1.00 98.62 91 ALA A O 1
ATOM 688 N N . VAL A 1 92 ? -5.722 4.211 -5.002 1.00 98.81 92 VAL A N 1
ATOM 689 C CA . VAL A 1 92 ? -5.778 3.085 -5.948 1.00 98.81 92 VAL A CA 1
ATOM 690 C C . VAL A 1 92 ? -5.600 3.567 -7.391 1.00 98.81 92 VAL A C 1
ATOM 692 O O . VAL A 1 92 ? -4.760 3.022 -8.106 1.00 98.81 92 VAL A O 1
ATOM 695 N N . ASP A 1 93 ? -6.307 4.623 -7.795 1.00 98.69 93 ASP A N 1
ATOM 696 C CA . ASP A 1 93 ? -6.194 5.220 -9.132 1.00 98.69 93 ASP A CA 1
ATOM 697 C C . ASP A 1 93 ? -4.766 5.713 -9.391 1.00 98.69 93 ASP A C 1
ATOM 699 O O . ASP A 1 93 ? -4.128 5.324 -10.368 1.00 98.69 93 ASP A O 1
ATOM 703 N N . ALA A 1 94 ? -4.197 6.469 -8.444 1.00 98.44 94 ALA A N 1
ATOM 704 C CA . ALA A 1 94 ? -2.817 6.932 -8.540 1.00 98.44 94 ALA A CA 1
ATOM 705 C C . ALA A 1 94 ? -1.823 5.768 -8.668 1.00 98.44 94 ALA A C 1
ATOM 707 O O . ALA A 1 94 ? -0.808 5.904 -9.357 1.00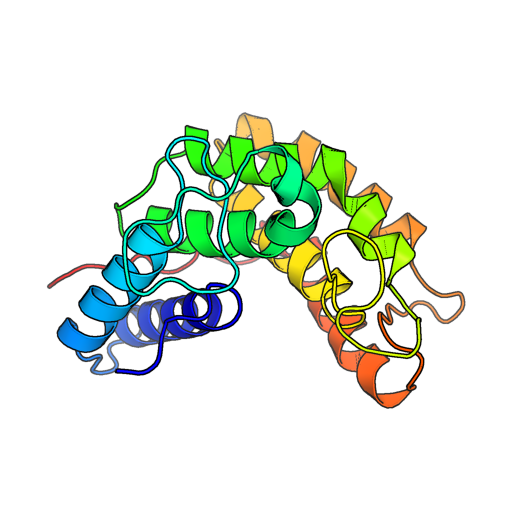 98.44 94 ALA A O 1
ATOM 708 N N . PHE A 1 95 ? -2.096 4.631 -8.018 1.00 98.75 95 PHE A N 1
ATOM 709 C CA . PHE A 1 95 ? -1.283 3.430 -8.159 1.00 98.75 95 PHE A CA 1
ATOM 710 C C . PHE A 1 95 ? -1.348 2.878 -9.586 1.00 98.75 95 PHE A C 1
ATOM 712 O O . PHE A 1 95 ? -0.297 2.647 -10.184 1.00 98.75 95 PHE A O 1
ATOM 719 N N . LEU A 1 96 ? -2.545 2.700 -10.148 1.00 98.75 96 LEU A N 1
ATOM 720 C CA . LEU A 1 96 ? -2.726 2.219 -11.522 1.00 98.75 96 LEU A CA 1
ATOM 721 C C . LEU A 1 96 ? -2.107 3.165 -12.560 1.00 98.75 96 LEU A C 1
ATOM 723 O O . LEU A 1 96 ? -1.490 2.701 -13.519 1.00 98.75 96 LEU A O 1
ATOM 727 N N . ASP A 1 97 ? -2.165 4.472 -12.328 1.00 98.38 97 ASP A N 1
ATOM 728 C CA . ASP A 1 97 ? -1.557 5.462 -13.220 1.00 98.38 97 ASP A CA 1
ATOM 729 C C . ASP A 1 97 ? -0.019 5.410 -13.203 1.00 98.38 97 ASP A C 1
ATOM 731 O O . ASP A 1 97 ? 0.637 5.708 -14.205 1.00 98.38 97 ASP A O 1
ATOM 735 N N . ASN A 1 98 ? 0.588 5.022 -12.074 1.00 97.81 98 ASN A N 1
ATOM 736 C CA . ASN A 1 98 ? 2.025 5.209 -11.836 1.00 97.81 98 ASN A CA 1
ATOM 737 C C . ASN A 1 98 ? 2.819 3.928 -11.531 1.00 97.81 98 ASN A C 1
ATOM 739 O O . ASN A 1 98 ? 4.037 4.017 -11.356 1.00 97.81 98 ASN A O 1
ATOM 743 N N . TRP A 1 99 ? 2.203 2.739 -11.502 1.00 97.88 99 TRP A N 1
ATOM 744 C CA . TRP A 1 99 ? 2.873 1.480 -11.119 1.00 97.88 99 TRP A CA 1
ATOM 745 C C . TRP A 1 99 ? 4.156 1.200 -11.918 1.00 97.88 99 TRP A C 1
ATOM 747 O O . TRP A 1 99 ? 5.105 0.619 -11.388 1.00 97.88 99 TRP A O 1
ATOM 757 N N . ARG A 1 100 ? 4.233 1.667 -13.174 1.00 96.75 100 ARG A N 1
ATOM 758 C CA . ARG A 1 100 ? 5.426 1.534 -14.030 1.00 96.75 100 ARG A CA 1
ATOM 759 C C . ARG A 1 100 ? 6.677 2.172 -13.418 1.00 96.75 100 ARG A C 1
ATOM 761 O O . ARG A 1 100 ? 7.782 1.725 -13.706 1.00 96.75 100 ARG A O 1
ATOM 768 N N . GLN A 1 101 ? 6.536 3.168 -12.542 1.00 95.94 101 GLN A N 1
ATOM 769 C CA . GLN A 1 101 ? 7.679 3.732 -11.815 1.00 95.94 101 GLN A CA 1
ATOM 770 C C . GLN A 1 101 ? 8.281 2.739 -10.814 1.00 95.94 101 GLN A C 1
ATOM 772 O O . GLN A 1 101 ? 9.493 2.750 -10.595 1.00 95.94 101 GLN A O 1
ATOM 777 N N . LEU A 1 102 ? 7.469 1.834 -10.256 1.00 95.50 102 LEU A N 1
ATOM 778 C CA . LEU A 1 102 ? 7.980 0.713 -9.465 1.00 95.50 102 LEU A CA 1
ATOM 779 C C . LEU A 1 102 ? 8.702 -0.296 -10.356 1.00 95.50 102 LEU A C 1
ATOM 781 O O . LEU A 1 102 ? 9.785 -0.759 -9.999 1.00 95.50 102 LEU A O 1
ATOM 785 N N . GLU A 1 103 ? 8.141 -0.587 -11.530 1.00 95.38 103 GLU A N 1
ATOM 786 C CA . GLU A 1 103 ? 8.709 -1.542 -12.489 1.00 95.38 103 GLU A CA 1
ATOM 787 C C . GLU A 1 103 ? 10.113 -1.144 -12.948 1.00 95.38 103 GLU A C 1
ATOM 789 O O . GLU A 1 103 ? 11.021 -1.972 -12.954 1.00 95.38 103 GLU A O 1
ATOM 794 N N . ILE A 1 104 ? 10.333 0.143 -13.241 1.00 94.50 104 ILE A N 1
ATOM 795 C CA . ILE A 1 104 ? 11.648 0.677 -13.644 1.00 94.50 104 ILE A CA 1
ATOM 796 C C . ILE A 1 104 ? 12.751 0.313 -12.634 1.00 94.50 104 ILE A C 1
ATOM 798 O O . ILE A 1 104 ? 13.918 0.139 -13.007 1.00 94.50 104 ILE A O 1
ATOM 802 N N . ARG A 1 105 ? 12.398 0.202 -11.348 1.00 93.31 105 ARG A N 1
ATOM 803 C CA . ARG A 1 105 ? 13.328 -0.119 -10.259 1.00 93.31 105 ARG A CA 1
ATOM 804 C C . ARG A 1 105 ? 13.289 -1.577 -9.807 1.00 93.31 105 ARG A C 1
ATOM 806 O O . ARG A 1 105 ? 14.204 -1.986 -9.087 1.00 93.31 105 ARG A O 1
ATOM 813 N N . ARG A 1 106 ? 12.302 -2.364 -10.238 1.00 92.56 106 ARG A N 1
ATOM 814 C CA . ARG A 1 106 ? 12.201 -3.795 -9.936 1.00 92.56 106 ARG A CA 1
ATOM 815 C C . ARG A 1 106 ? 13.387 -4.550 -10.543 1.00 92.56 106 ARG A C 1
ATOM 817 O O . ARG A 1 106 ? 13.840 -4.246 -11.646 1.00 92.56 106 ARG A O 1
ATOM 824 N N . LYS A 1 107 ? 13.940 -5.510 -9.793 1.00 91.25 107 LYS A N 1
ATOM 825 C CA . LYS A 1 107 ? 15.122 -6.306 -10.180 1.00 91.25 107 LYS A CA 1
ATOM 826 C C . LYS A 1 107 ? 16.344 -5.458 -10.573 1.00 91.25 107 LYS A C 1
ATOM 828 O O . LYS A 1 107 ? 17.143 -5.853 -11.421 1.00 91.25 107 LYS A O 1
ATOM 833 N N . LYS A 1 108 ? 16.522 -4.287 -9.952 1.00 91.06 108 LYS A N 1
ATOM 834 C CA . LYS A 1 108 ? 17.723 -3.451 -10.114 1.00 91.06 108 LYS A CA 1
ATOM 835 C C . LYS A 1 108 ? 18.599 -3.465 -8.863 1.00 91.06 108 LYS A C 1
ATOM 837 O O . LYS A 1 108 ? 18.112 -3.590 -7.739 1.00 91.06 108 LYS A O 1
ATOM 842 N N . SER A 1 109 ? 19.899 -3.276 -9.070 1.00 88.19 109 SER A N 1
ATOM 843 C CA . SER A 1 109 ? 20.862 -3.005 -7.999 1.00 88.19 109 SER A CA 1
ATOM 844 C C . SER A 1 109 ? 20.722 -1.573 -7.472 1.00 88.19 109 SER A C 1
ATOM 846 O O . SER A 1 109 ? 20.228 -0.678 -8.170 1.00 88.19 109 SER A O 1
ATOM 848 N N . GLY A 1 110 ? 21.183 -1.362 -6.237 1.00 86.12 110 GLY A N 1
ATOM 849 C CA . GLY A 1 110 ? 21.082 -0.083 -5.532 1.00 86.12 110 GLY A CA 1
ATOM 850 C C . GLY A 1 110 ? 19.666 0.213 -5.026 1.00 86.12 110 GLY A C 1
ATOM 851 O O . GLY A 1 110 ? 18.662 -0.092 -5.673 1.00 86.12 110 GLY A O 1
ATOM 852 N N . THR A 1 111 ? 19.578 0.827 -3.851 1.00 86.00 111 THR A N 1
ATOM 853 C CA . THR A 1 111 ? 18.307 1.250 -3.247 1.00 86.00 111 THR A CA 1
ATOM 854 C C . THR A 1 111 ? 18.184 2.767 -3.364 1.00 86.00 111 THR A C 1
ATOM 856 O O . THR A 1 111 ? 19.186 3.458 -3.215 1.00 86.00 111 THR A O 1
ATOM 859 N N . HIS A 1 112 ? 16.975 3.277 -3.627 1.00 86.31 112 HIS A N 1
ATOM 860 C CA . HIS A 1 112 ? 16.698 4.717 -3.743 1.00 86.31 112 HIS A CA 1
ATOM 861 C C . HIS A 1 112 ? 17.498 5.419 -4.853 1.00 86.31 112 HIS A C 1
ATOM 863 O O . HIS A 1 112 ? 17.933 6.555 -4.705 1.00 86.31 112 HIS A O 1
ATOM 869 N N . VAL A 1 113 ? 17.680 4.725 -5.979 1.00 84.62 113 VAL A N 1
ATOM 870 C CA . VAL A 1 113 ? 18.385 5.234 -7.163 1.00 84.62 113 VAL A CA 1
ATOM 871 C C . VAL A 1 113 ? 17.377 5.595 -8.251 1.00 84.62 113 VAL A C 1
ATOM 873 O O . VAL A 1 113 ? 16.447 4.830 -8.501 1.00 84.62 113 VAL A O 1
ATOM 876 N N . GLY A 1 114 ? 17.611 6.710 -8.945 1.00 84.62 114 GLY A N 1
ATOM 877 C CA . GLY A 1 114 ? 16.782 7.181 -10.056 1.00 84.62 114 GLY A CA 1
ATOM 878 C C . GLY A 1 114 ? 15.648 8.107 -9.617 1.00 84.62 114 GLY A C 1
ATOM 879 O O . GLY A 1 114 ? 15.593 8.555 -8.471 1.00 84.62 114 GLY A O 1
ATOM 880 N N . ALA A 1 115 ? 14.744 8.411 -10.551 1.00 87.62 115 ALA A N 1
ATOM 881 C CA . ALA A 1 115 ? 13.594 9.263 -10.274 1.00 87.62 115 ALA A CA 1
ATOM 882 C C . ALA A 1 115 ? 12.738 8.683 -9.135 1.00 87.62 115 ALA A C 1
ATOM 884 O O . ALA A 1 115 ? 12.560 7.469 -9.019 1.00 87.62 115 ALA A O 1
ATOM 885 N N . TYR A 1 116 ? 12.223 9.574 -8.287 1.00 91.12 116 TYR A N 1
ATOM 886 C CA . TYR A 1 116 ? 11.333 9.252 -7.166 1.00 91.12 116 TYR A CA 1
ATOM 887 C C . TYR A 1 116 ? 11.918 8.342 -6.073 1.00 91.12 116 TYR A C 1
ATOM 889 O O . TYR A 1 116 ? 11.190 7.947 -5.162 1.00 91.12 116 TYR A O 1
ATOM 897 N N . SER A 1 117 ? 13.216 8.022 -6.131 1.00 90.00 117 SER A N 1
ATOM 898 C CA . SER A 1 117 ? 13.929 7.256 -5.102 1.00 90.00 117 SER A CA 1
ATOM 899 C C . SER A 1 117 ? 13.252 5.924 -4.747 1.00 90.00 117 SER A C 1
ATOM 901 O O . SER A 1 117 ? 13.264 5.497 -3.590 1.00 90.00 117 SER A O 1
ATOM 903 N N . VAL A 1 118 ? 12.656 5.242 -5.728 1.00 91.19 118 VAL A N 1
ATOM 904 C CA . VAL A 1 118 ? 11.962 3.968 -5.498 1.00 91.19 118 VAL A CA 1
ATOM 905 C C . VAL A 1 118 ? 12.962 2.858 -5.152 1.00 91.19 118 VAL A C 1
ATOM 907 O O . VAL A 1 118 ? 14.009 2.687 -5.788 1.00 91.19 118 VAL A O 1
ATOM 910 N N . ALA A 1 119 ? 12.640 2.087 -4.113 1.00 90.31 119 ALA A N 1
ATOM 911 C CA . ALA A 1 119 ? 13.411 0.921 -3.711 1.00 90.31 119 ALA A CA 1
ATOM 912 C C . ALA A 1 119 ? 13.017 -0.328 -4.528 1.00 90.31 119 ALA A C 1
ATOM 914 O O . ALA A 1 119 ? 11.831 -0.539 -4.767 1.00 90.31 119 ALA A O 1
ATOM 915 N N . PRO A 1 120 ? 13.967 -1.211 -4.895 1.00 89.31 120 PRO A N 1
ATOM 916 C CA . PRO A 1 120 ? 13.657 -2.388 -5.714 1.00 89.31 120 PRO A CA 1
ATOM 917 C C . PRO A 1 120 ? 12.732 -3.398 -5.024 1.00 89.31 120 PRO A C 1
ATOM 919 O O . PRO A 1 120 ? 11.983 -4.086 -5.694 1.00 89.31 120 PRO A O 1
ATOM 922 N N . TYR A 1 121 ? 12.769 -3.472 -3.688 1.00 88.31 121 TYR A N 1
ATOM 923 C CA . TYR A 1 121 ? 11.958 -4.401 -2.879 1.00 88.31 121 TYR A CA 1
ATOM 924 C C . TYR A 1 121 ? 10.501 -3.936 -2.684 1.00 88.31 121 TYR A C 1
ATOM 926 O O . TYR A 1 121 ? 9.766 -4.476 -1.864 1.00 88.31 121 TYR A O 1
ATOM 934 N N . TYR A 1 122 ? 10.119 -2.827 -3.320 1.00 91.81 122 TYR A N 1
ATOM 935 C CA . TYR A 1 122 ? 8.874 -2.131 -3.015 1.00 91.81 122 TYR A CA 1
ATOM 936 C C . TYR A 1 122 ? 7.704 -2.573 -3.894 1.00 91.81 122 TYR A C 1
ATOM 938 O O . TYR A 1 122 ? 6.551 -2.292 -3.576 1.00 91.81 122 TYR A O 1
ATOM 946 N N . PHE A 1 123 ? 7.997 -3.258 -5.000 1.00 95.81 123 PHE A N 1
ATOM 947 C CA . PHE A 1 123 ? 7.027 -3.537 -6.048 1.00 95.81 123 PHE A CA 1
ATOM 948 C C . PHE A 1 123 ? 5.869 -4.401 -5.541 1.00 95.81 123 PHE A C 1
ATOM 950 O O . PHE A 1 123 ? 4.728 -3.940 -5.524 1.00 95.81 123 PHE A O 1
ATOM 957 N N . PHE A 1 124 ? 6.147 -5.620 -5.064 1.00 96.88 124 PHE A N 1
ATOM 958 C CA . PHE A 1 124 ? 5.073 -6.527 -4.641 1.00 96.88 124 PHE A CA 1
ATOM 959 C C . PHE A 1 124 ? 4.432 -6.109 -3.323 1.00 96.88 124 PHE A C 1
ATOM 961 O O . PHE A 1 124 ? 3.243 -6.343 -3.130 1.00 96.88 124 PHE A O 1
ATOM 968 N N . PHE A 1 125 ? 5.169 -5.399 -2.463 1.00 96.06 125 PHE A N 1
ATOM 969 C CA . PHE A 1 125 ? 4.567 -4.715 -1.321 1.00 96.06 125 PHE A CA 1
ATOM 970 C C . PHE A 1 125 ? 3.485 -3.723 -1.769 1.00 96.06 125 PHE A C 1
ATOM 972 O O . PHE A 1 125 ? 2.379 -3.724 -1.228 1.00 96.06 125 PHE A O 1
ATOM 979 N N . GLY A 1 126 ? 3.803 -2.868 -2.746 1.00 97.31 126 GLY A N 1
ATOM 980 C CA . GLY A 1 126 ? 2.880 -1.863 -3.261 1.00 97.31 126 GLY A CA 1
ATOM 981 C C . GLY A 1 126 ? 1.632 -2.500 -3.864 1.00 97.31 126 GLY A C 1
ATOM 982 O O . GLY A 1 126 ? 0.525 -2.127 -3.489 1.00 97.31 126 GLY A O 1
ATOM 983 N N . PHE A 1 127 ? 1.813 -3.497 -4.736 1.00 98.38 127 PHE A N 1
ATOM 984 C CA . PHE A 1 127 ? 0.703 -4.208 -5.375 1.00 98.38 127 PHE A CA 1
ATOM 985 C C . PHE A 1 127 ? -0.198 -4.921 -4.365 1.00 98.38 127 PHE A C 1
ATOM 987 O O . PHE A 1 127 ? -1.416 -4.798 -4.451 1.00 98.38 127 PHE A O 1
ATOM 994 N N . TYR A 1 128 ? 0.378 -5.610 -3.376 1.00 97.69 128 TYR A N 1
ATOM 995 C CA . TYR A 1 128 ? -0.409 -6.255 -2.325 1.00 97.69 128 TYR A CA 1
ATOM 996 C C . TYR A 1 128 ? -1.296 -5.251 -1.577 1.00 97.69 128 TYR A C 1
ATOM 998 O O . TYR A 1 128 ? -2.500 -5.464 -1.447 1.00 97.69 128 TYR A O 1
ATOM 1006 N N . ASN A 1 129 ? -0.728 -4.122 -1.143 1.00 97.88 129 ASN A N 1
ATOM 1007 C CA . ASN A 1 129 ? -1.497 -3.102 -0.429 1.00 97.88 129 ASN A CA 1
ATOM 1008 C C . ASN A 1 129 ? -2.509 -2.379 -1.331 1.00 97.88 129 ASN A C 1
ATOM 1010 O O . ASN A 1 129 ? -3.536 -1.927 -0.834 1.00 97.88 129 ASN A O 1
ATOM 1014 N N . ALA A 1 130 ? -2.252 -2.270 -2.637 1.00 98.50 130 ALA A N 1
ATOM 1015 C CA . ALA A 1 130 ? -3.224 -1.732 -3.583 1.00 98.50 130 ALA A CA 1
ATOM 1016 C C . ALA A 1 130 ? -4.441 -2.663 -3.713 1.00 98.50 130 ALA A C 1
ATOM 1018 O O . ALA A 1 130 ? -5.575 -2.196 -3.646 1.00 98.50 130 ALA A O 1
ATOM 1019 N N . CYS A 1 131 ? -4.223 -3.978 -3.797 1.00 98.19 131 CYS A N 1
ATOM 1020 C CA . CYS A 1 131 ? -5.307 -4.961 -3.803 1.00 98.19 131 CYS A CA 1
ATOM 1021 C C . CYS A 1 131 ? -6.070 -5.011 -2.465 1.00 98.19 131 CYS A C 1
ATOM 1023 O O . CYS A 1 131 ? -7.289 -5.157 -2.475 1.00 98.19 131 CYS A O 1
ATOM 1025 N N . ASP A 1 132 ? -5.399 -4.834 -1.318 1.00 95.94 132 ASP A N 1
ATOM 1026 C CA . ASP A 1 132 ? -6.076 -4.679 -0.015 1.00 95.94 132 ASP A CA 1
ATOM 1027 C C . ASP A 1 132 ? -6.942 -3.405 0.022 1.00 95.94 132 ASP A C 1
ATOM 1029 O O . ASP A 1 132 ? -8.085 -3.442 0.475 1.00 95.94 132 ASP A O 1
ATOM 1033 N N . ALA A 1 133 ? -6.445 -2.295 -0.534 1.00 97.88 133 ALA A N 1
ATOM 1034 C CA . ALA A 1 133 ? -7.181 -1.034 -0.626 1.00 97.88 133 ALA A CA 1
ATOM 1035 C C . ALA A 1 133 ? -8.448 -1.140 -1.494 1.00 97.88 133 ALA A C 1
ATOM 1037 O O . ALA A 1 133 ? -9.472 -0.540 -1.163 1.00 97.88 133 ALA A O 1
ATOM 1038 N N . VAL A 1 134 ? -8.418 -1.938 -2.569 1.00 98.38 134 VAL A N 1
ATOM 1039 C CA . VAL A 1 134 ? -9.597 -2.208 -3.414 1.00 98.38 134 VAL A CA 1
ATOM 1040 C C . VAL A 1 134 ? -10.747 -2.808 -2.599 1.00 98.38 134 VAL A C 1
ATOM 1042 O O . VAL A 1 134 ? -11.909 -2.488 -2.848 1.00 98.38 134 VAL A O 1
ATOM 1045 N N . GLU A 1 135 ? -10.460 -3.607 -1.568 1.00 96.25 135 GLU A N 1
ATOM 1046 C CA . GLU A 1 135 ? -11.495 -4.192 -0.704 1.00 96.25 135 GLU A CA 1
ATOM 1047 C C . GLU A 1 135 ? -12.191 -3.195 0.227 1.00 96.25 135 GLU A C 1
ATOM 1049 O O . GLU A 1 135 ? -13.208 -3.526 0.842 1.00 96.25 135 GLU A O 1
ATOM 1054 N N . LEU A 1 136 ? -11.696 -1.961 0.303 1.00 96.50 136 LEU A N 1
ATOM 1055 C CA . LEU A 1 136 ? -12.334 -0.871 1.037 1.00 96.50 136 LEU A CA 1
ATOM 1056 C C . LEU A 1 136 ? -13.242 -0.009 0.144 1.00 96.50 136 LEU A C 1
ATOM 1058 O O . LEU A 1 136 ? -13.998 0.816 0.654 1.00 96.50 136 LEU A O 1
ATOM 1062 N N . LEU A 1 137 ? -13.210 -0.208 -1.178 1.00 97.75 137 LEU A N 1
ATOM 1063 C CA . LEU A 1 137 ? -14.079 0.495 -2.125 1.00 97.75 137 LEU A CA 1
ATOM 1064 C C . LEU A 1 137 ? -15.509 -0.079 -2.121 1.00 97.75 137 LEU A C 1
ATOM 1066 O O . LEU A 1 137 ? -15.732 -1.189 -1.620 1.00 97.75 137 LEU A O 1
ATOM 1070 N N . PRO A 1 138 ? -16.509 0.622 -2.686 1.00 97.81 138 PRO A N 1
ATOM 1071 C CA . PRO A 1 138 ? -17.851 0.078 -2.863 1.00 97.81 138 PRO A CA 1
ATOM 1072 C C . PRO A 1 138 ? -17.820 -1.224 -3.666 1.00 97.81 138 PRO A C 1
ATOM 1074 O O . PRO A 1 138 ? -17.095 -1.334 -4.653 1.00 97.81 138 PRO A O 1
ATOM 1077 N N . ALA A 1 139 ? -18.618 -2.214 -3.257 1.00 96.69 139 ALA A N 1
ATOM 1078 C CA . ALA A 1 139 ? -18.586 -3.560 -3.837 1.00 96.69 139 ALA A CA 1
ATOM 1079 C C . ALA A 1 139 ? -18.767 -3.575 -5.367 1.00 96.69 139 ALA A C 1
ATOM 1081 O O . ALA A 1 139 ? -18.149 -4.394 -6.041 1.00 96.69 139 ALA A O 1
ATOM 1082 N N . ALA A 1 140 ? -19.558 -2.642 -5.905 1.00 98.19 140 ALA A N 1
ATOM 1083 C CA . ALA A 1 140 ? -19.806 -2.504 -7.339 1.00 98.19 140 ALA A CA 1
ATOM 1084 C C . ALA A 1 140 ? -18.566 -2.074 -8.151 1.00 98.19 140 ALA A C 1
ATOM 1086 O O . ALA A 1 140 ? -18.487 -2.377 -9.335 1.00 98.19 140 ALA A O 1
ATOM 1087 N N . GLU A 1 141 ? -17.593 -1.396 -7.534 1.00 98.12 141 GLU A N 1
ATOM 1088 C CA . GLU A 1 141 ? -16.395 -0.882 -8.220 1.00 98.12 141 GLU A CA 1
ATOM 1089 C C . GLU A 1 141 ? -15.248 -1.903 -8.240 1.00 98.12 141 GLU A C 1
ATOM 1091 O O . GLU A 1 141 ? -14.428 -1.925 -9.158 1.00 98.12 141 GLU A O 1
ATOM 1096 N N . ARG A 1 142 ? -15.184 -2.778 -7.229 1.00 98.19 142 ARG A N 1
ATOM 1097 C CA . ARG A 1 142 ? -14.051 -3.695 -7.011 1.00 98.19 142 ARG A CA 1
ATOM 1098 C C . ARG A 1 142 ? -13.740 -4.627 -8.184 1.00 98.19 142 ARG A C 1
ATOM 1100 O O . ARG A 1 142 ? -12.552 -4.831 -8.428 1.00 98.19 142 ARG A O 1
ATOM 1107 N N . PRO A 1 143 ? -14.721 -5.227 -8.895 1.00 98.38 143 PRO A N 1
ATOM 1108 C CA . PRO A 1 143 ? -14.425 -6.193 -9.952 1.00 98.38 143 PRO A CA 1
ATOM 1109 C C . PRO A 1 143 ? -13.510 -5.637 -11.04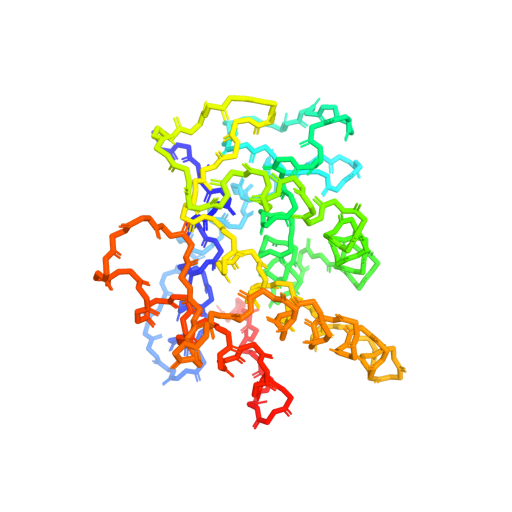5 1.00 98.38 143 PRO A C 1
ATOM 1111 O O . PRO A 1 143 ? -12.588 -6.327 -11.471 1.00 98.38 143 PRO A O 1
ATOM 1114 N N . GLU A 1 144 ? -13.713 -4.381 -11.447 1.00 98.56 144 GLU A N 1
ATOM 1115 C CA . GLU A 1 144 ? -12.905 -3.757 -12.496 1.00 98.56 144 GLU A CA 1
ATOM 1116 C C . GLU A 1 144 ? -11.475 -3.471 -12.019 1.00 98.56 144 GLU A C 1
ATOM 1118 O O . GLU A 1 144 ? -10.516 -3.826 -12.705 1.00 98.56 144 GLU A O 1
ATOM 1123 N N . TYR A 1 145 ? -11.305 -2.938 -10.806 1.00 98.69 145 TYR A N 1
ATOM 1124 C CA . TYR A 1 145 ? -9.974 -2.762 -10.219 1.00 98.69 145 TYR A CA 1
ATOM 1125 C C . TYR A 1 145 ? -9.230 -4.093 -10.069 1.00 98.69 145 TYR A C 1
ATOM 1127 O O . TYR A 1 145 ? -8.070 -4.200 -10.466 1.00 98.69 145 TYR A O 1
ATOM 1135 N N . ARG A 1 146 ? -9.896 -5.131 -9.543 1.00 98.44 146 ARG A N 1
ATOM 1136 C CA . ARG A 1 146 ? -9.314 -6.475 -9.397 1.00 98.44 146 ARG A CA 1
ATOM 1137 C C . ARG A 1 146 ? -8.844 -7.019 -10.743 1.00 98.44 146 ARG A C 1
ATOM 1139 O O . ARG A 1 146 ? -7.708 -7.472 -10.829 1.00 98.44 146 ARG A O 1
ATOM 1146 N N . ARG A 1 147 ? -9.667 -6.901 -11.792 1.00 98.62 147 ARG A N 1
ATOM 1147 C CA . ARG A 1 147 ? -9.316 -7.319 -13.158 1.00 98.62 147 ARG A CA 1
ATOM 1148 C C . ARG A 1 147 ? -8.046 -6.619 -13.652 1.00 98.62 147 ARG A C 1
ATOM 1150 O O . ARG A 1 147 ? -7.171 -7.274 -14.212 1.00 98.62 147 ARG A O 1
ATOM 1157 N N . GLN A 1 148 ? -7.925 -5.306 -13.443 1.00 98.75 148 GLN A N 1
ATOM 1158 C CA . GLN A 1 148 ? -6.732 -4.551 -13.843 1.00 98.75 148 GLN A CA 1
ATOM 1159 C C . GLN A 1 148 ? -5.484 -4.997 -13.068 1.00 98.75 148 GLN A C 1
ATOM 1161 O O . GLN A 1 148 ? -4.456 -5.286 -13.681 1.00 98.75 148 GLN A O 1
ATOM 1166 N N . PHE A 1 149 ? -5.563 -5.112 -11.739 1.00 98.75 149 PHE A N 1
ATOM 1167 C CA . PHE A 1 149 ? -4.430 -5.570 -10.928 1.00 98.75 149 PHE A CA 1
ATOM 1168 C C . PHE A 1 149 ? -4.023 -7.012 -11.237 1.00 98.75 149 PHE A C 1
ATOM 1170 O O . PHE A 1 149 ? -2.830 -7.295 -11.311 1.00 98.75 149 PHE A O 1
ATOM 1177 N N . GLU A 1 150 ? -4.984 -7.906 -11.467 1.00 98.44 150 GLU A N 1
ATOM 1178 C CA . GLU A 1 150 ? -4.731 -9.287 -11.879 1.00 98.44 150 GLU A CA 1
ATOM 1179 C C . GLU A 1 150 ? -3.949 -9.333 -13.197 1.00 98.44 150 GLU A C 1
ATOM 1181 O O . GLU A 1 150 ? -2.903 -9.981 -13.273 1.00 98.44 150 GLU A O 1
ATOM 1186 N N . GLN A 1 151 ? -4.391 -8.581 -14.211 1.00 98.50 151 GLN A N 1
ATOM 1187 C CA . GLN A 1 151 ? -3.687 -8.482 -15.492 1.00 98.50 151 GLN A CA 1
ATOM 1188 C C . GLN A 1 151 ? -2.250 -7.978 -15.319 1.00 98.50 151 GLN A C 1
ATOM 1190 O O . GLN A 1 151 ? -1.324 -8.548 -15.896 1.00 98.50 151 GLN A O 1
ATOM 1195 N N . LEU A 1 152 ? -2.049 -6.941 -14.501 1.00 98.50 152 LEU A N 1
ATOM 1196 C CA . LEU A 1 152 ? -0.721 -6.390 -14.228 1.00 98.50 152 LEU A CA 1
ATOM 1197 C C . LEU A 1 152 ? 0.183 -7.383 -13.490 1.00 98.50 152 LEU A C 1
ATOM 1199 O O . LEU A 1 152 ? 1.344 -7.536 -13.863 1.00 98.50 152 LEU A O 1
ATOM 1203 N N . LEU A 1 153 ? -0.339 -8.080 -12.478 1.00 98.38 153 LEU A N 1
ATOM 1204 C CA . LEU A 1 153 ? 0.406 -9.088 -11.724 1.00 98.38 153 LEU A CA 1
ATOM 1205 C C . LEU A 1 153 ? 0.819 -10.252 -12.629 1.00 98.38 153 LEU A C 1
ATOM 1207 O O . LEU A 1 153 ? 1.990 -10.629 -12.634 1.00 98.38 153 LEU A O 1
ATOM 1211 N N . PHE A 1 154 ? -0.082 -10.790 -13.452 1.00 98.25 154 PHE A N 1
ATOM 1212 C CA . PHE A 1 154 ? 0.276 -11.866 -14.382 1.00 98.25 154 PHE A CA 1
ATOM 1213 C C . PHE A 1 154 ? 1.238 -11.416 -15.488 1.00 98.25 154 PHE A C 1
ATOM 1215 O O . PHE A 1 154 ? 2.076 -12.214 -15.906 1.00 98.25 154 PHE A O 1
ATOM 1222 N N . ALA A 1 155 ? 1.190 -10.149 -15.913 1.00 97.38 155 ALA A N 1
ATOM 1223 C CA . ALA A 1 155 ? 2.124 -9.604 -16.901 1.00 97.38 155 ALA A CA 1
ATOM 1224 C C . ALA A 1 155 ? 3.583 -9.556 -16.408 1.00 97.38 155 ALA A C 1
ATOM 1226 O O . ALA A 1 155 ? 4.501 -9.539 -17.226 1.00 97.38 155 ALA A O 1
ATOM 1227 N N . VAL A 1 156 ? 3.809 -9.542 -15.090 1.00 96.25 156 VAL A N 1
ATOM 1228 C CA . VAL A 1 156 ? 5.153 -9.487 -14.484 1.00 96.25 156 VAL A CA 1
ATOM 1229 C C . VAL A 1 156 ? 5.596 -10.803 -13.835 1.00 96.25 156 VAL A C 1
ATOM 1231 O O . VAL A 1 156 ? 6.623 -10.820 -13.147 1.00 96.25 156 VAL A O 1
ATOM 1234 N N . ARG A 1 157 ? 4.838 -11.889 -14.043 1.00 96.69 157 ARG A N 1
ATOM 1235 C CA . ARG A 1 157 ? 5.173 -13.237 -13.562 1.00 96.69 157 ARG A CA 1
ATOM 1236 C C . ARG A 1 157 ? 6.422 -13.759 -14.271 1.00 96.69 157 ARG A C 1
ATOM 1238 O O . ARG A 1 157 ? 6.537 -13.665 -15.492 1.00 96.69 157 ARG A O 1
ATOM 1245 N N . ASP A 1 158 ? 7.336 -14.346 -13.511 1.00 94.00 158 ASP A N 1
ATOM 1246 C CA . ASP A 1 158 ? 8.524 -14.990 -14.060 1.00 94.00 158 ASP A CA 1
ATOM 1247 C C . ASP A 1 158 ? 8.177 -16.320 -14.753 1.00 94.00 158 ASP A C 1
ATOM 1249 O O . ASP 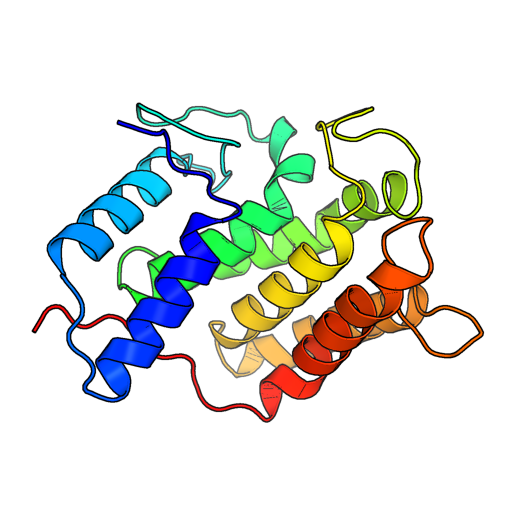A 1 158 ? 7.125 -16.923 -14.526 1.00 94.00 158 ASP A O 1
ATOM 1253 N N . GLN A 1 159 ? 9.076 -16.796 -15.619 1.00 93.50 159 GLN A N 1
ATOM 1254 C CA . GLN A 1 159 ? 8.872 -18.028 -16.396 1.00 93.50 159 GLN A CA 1
ATOM 1255 C C . GLN A 1 159 ? 8.695 -19.273 -15.517 1.00 93.50 159 GLN A C 1
ATOM 1257 O O . GLN A 1 159 ? 7.988 -20.198 -15.904 1.00 93.50 159 GLN A O 1
ATOM 1262 N N . ASP A 1 160 ? 9.305 -19.284 -14.330 1.00 92.94 160 ASP A N 1
ATOM 1263 C CA . ASP A 1 160 ? 9.180 -20.366 -13.348 1.00 92.94 160 ASP A CA 1
ATOM 1264 C C . ASP A 1 160 ? 7.872 -20.303 -12.535 1.00 92.94 160 ASP A C 1
ATOM 1266 O O . ASP A 1 160 ? 7.680 -21.078 -11.601 1.00 92.94 160 ASP A O 1
ATOM 1270 N N . GLY A 1 161 ? 6.963 -19.387 -12.890 1.00 94.50 161 GLY A N 1
ATOM 1271 C CA . GLY A 1 161 ? 5.659 -19.221 -12.256 1.00 94.50 161 GLY A CA 1
ATOM 1272 C C . GLY A 1 161 ? 5.681 -18.369 -10.989 1.00 94.50 161 GLY A C 1
ATOM 1273 O O . GLY A 1 161 ? 4.638 -18.224 -10.354 1.00 94.50 161 GLY A O 1
ATOM 1274 N N . THR A 1 162 ? 6.830 -17.801 -10.624 1.00 95.38 162 THR A N 1
ATOM 1275 C CA . THR A 1 162 ? 6.983 -17.005 -9.403 1.00 95.38 162 THR A CA 1
ATOM 1276 C C . THR A 1 162 ? 6.962 -15.501 -9.660 1.00 95.38 162 THR A C 1
ATOM 1278 O O . THR A 1 162 ? 6.882 -15.033 -10.797 1.00 95.38 162 THR A O 1
ATOM 1281 N N . TRP A 1 163 ? 7.009 -14.727 -8.577 1.00 96.06 163 TRP A N 1
ATOM 1282 C CA . TRP A 1 163 ? 7.126 -13.275 -8.607 1.00 96.06 163 TRP A CA 1
ATOM 1283 C C . TRP A 1 163 ? 8.296 -12.839 -7.732 1.00 96.06 163 TRP A C 1
ATOM 1285 O O . TRP A 1 163 ? 8.327 -13.127 -6.536 1.00 96.06 163 TRP A O 1
ATOM 1295 N N . ASP A 1 164 ? 9.257 -12.130 -8.322 1.00 94.12 164 ASP A N 1
ATOM 1296 C CA . ASP A 1 164 ? 10.433 -11.621 -7.614 1.00 94.12 164 ASP A CA 1
ATOM 1297 C C . ASP A 1 164 ? 10.684 -10.152 -7.961 1.00 94.12 164 ASP A C 1
ATOM 1299 O O . ASP A 1 164 ? 10.608 -9.736 -9.124 1.00 94.12 164 ASP A O 1
ATOM 1303 N N . ASP A 1 165 ? 10.919 -9.329 -6.943 1.00 91.19 165 ASP A N 1
ATOM 1304 C CA . ASP A 1 165 ? 11.199 -7.904 -7.106 1.00 91.19 165 ASP A CA 1
ATOM 1305 C C . ASP A 1 165 ? 12.678 -7.555 -6.940 1.00 91.19 165 ASP A C 1
ATOM 1307 O O . ASP A 1 165 ? 13.097 -6.432 -7.244 1.00 91.19 165 ASP A O 1
ATOM 1311 N N . ARG A 1 166 ? 13.514 -8.524 -6.555 1.00 86.56 166 ARG A N 1
ATOM 1312 C CA . ARG A 1 166 ? 14.962 -8.339 -6.445 1.00 86.56 166 ARG A CA 1
ATOM 1313 C C . ARG A 1 166 ? 15.703 -9.305 -7.356 1.00 86.56 166 ARG A C 1
ATOM 1315 O O . ARG A 1 166 ? 15.148 -10.186 -7.992 1.00 86.56 166 ARG A O 1
ATOM 1322 N N . VAL A 1 167 ? 17.010 -9.087 -7.429 1.00 77.06 167 VAL A N 1
ATOM 1323 C CA . VAL A 1 167 ? 17.950 -9.940 -8.168 1.00 77.06 167 VAL A CA 1
ATOM 1324 C C . VAL A 1 167 ? 18.394 -11.166 -7.359 1.00 77.06 167 VAL A C 1
ATOM 1326 O O . VAL A 1 167 ? 19.245 -11.924 -7.812 1.00 77.06 167 VAL A O 1
ATOM 1329 N N . PHE A 1 168 ? 17.888 -11.334 -6.132 1.00 80.38 168 PHE A N 1
ATOM 1330 C CA . PHE A 1 168 ? 18.342 -12.370 -5.209 1.00 80.38 168 PHE A CA 1
ATOM 1331 C C . PHE A 1 168 ? 17.311 -13.497 -5.143 1.00 80.38 168 PHE A C 1
ATOM 1333 O O . PHE A 1 168 ? 16.210 -13.240 -4.679 1.00 80.38 168 PHE A O 1
ATOM 1340 N N . PRO A 1 169 ? 17.664 -14.761 -5.431 1.00 77.25 169 PRO A N 1
ATOM 1341 C CA . PRO A 1 169 ? 16.691 -15.860 -5.413 1.00 77.25 169 PRO A CA 1
ATOM 1342 C C . PRO A 1 169 ? 15.881 -15.984 -4.110 1.00 77.25 169 PRO A C 1
ATOM 1344 O O . PRO A 1 169 ? 14.721 -16.383 -4.126 1.00 77.25 169 PRO A O 1
ATOM 1347 N N . ARG A 1 170 ? 16.465 -15.594 -2.965 1.00 80.06 170 ARG A N 1
ATOM 1348 C CA . ARG A 1 170 ? 15.809 -15.652 -1.647 1.00 80.06 170 ARG A CA 1
ATOM 1349 C C . ARG A 1 170 ? 14.577 -14.748 -1.495 1.00 80.06 170 ARG A C 1
ATOM 1351 O O . ARG A 1 170 ? 13.811 -14.951 -0.560 1.00 80.06 170 ARG A O 1
ATOM 1358 N N . THR A 1 171 ? 14.394 -13.734 -2.342 1.00 83.44 171 THR A N 1
ATOM 1359 C CA . THR A 1 171 ? 13.271 -12.779 -2.231 1.00 83.44 171 THR A CA 1
ATOM 1360 C C . THR A 1 171 ? 12.047 -13.191 -3.033 1.00 83.44 171 THR A C 1
ATOM 1362 O O . THR A 1 171 ? 10.957 -12.685 -2.782 1.00 83.44 171 THR A O 1
ATOM 1365 N N . ARG A 1 172 ? 12.185 -14.182 -3.913 1.00 90.25 172 ARG A N 1
ATOM 1366 C CA . ARG A 1 172 ? 11.088 -14.771 -4.683 1.00 90.25 172 ARG A CA 1
ATOM 1367 C C . ARG A 1 172 ? 9.917 -15.238 -3.820 1.00 90.25 172 ARG A C 1
ATOM 1369 O O . ARG A 1 172 ? 8.761 -15.057 -4.194 1.00 90.25 172 ARG A O 1
ATOM 1376 N N . ASN A 1 173 ? 10.202 -15.799 -2.645 1.00 93.19 173 ASN A N 1
ATOM 1377 C CA . ASN A 1 173 ? 9.162 -16.243 -1.712 1.00 93.19 173 ASN A CA 1
ATOM 1378 C C . ASN A 1 173 ? 8.286 -15.073 -1.251 1.00 93.19 173 ASN A C 1
ATOM 1380 O O . ASN A 1 173 ? 7.071 -15.215 -1.159 1.00 93.19 173 ASN A O 1
ATOM 1384 N N . PHE A 1 174 ? 8.894 -13.907 -1.009 1.00 94.38 174 PHE A N 1
ATOM 1385 C CA . PHE A 1 174 ? 8.173 -12.702 -0.613 1.00 94.38 174 PHE A CA 1
ATOM 1386 C C . PHE A 1 174 ? 7.263 -12.198 -1.739 1.00 94.38 174 PHE A C 1
ATOM 1388 O O . PHE A 1 174 ? 6.065 -12.037 -1.516 1.00 94.38 174 PHE A O 1
ATOM 1395 N N . GLY A 1 175 ? 7.802 -11.993 -2.947 1.00 95.75 175 GLY A N 1
ATOM 1396 C CA . GLY A 1 175 ? 7.014 -11.485 -4.076 1.00 95.75 175 GLY A CA 1
ATOM 1397 C C . GLY A 1 175 ? 5.878 -12.431 -4.475 1.00 95.75 175 GLY A C 1
ATOM 1398 O O . GLY A 1 175 ? 4.753 -11.990 -4.722 1.00 95.75 175 GLY A O 1
ATOM 1399 N N . THR A 1 176 ? 6.141 -13.738 -4.439 1.00 97.06 176 THR A N 1
ATOM 1400 C CA . THR A 1 176 ? 5.141 -14.778 -4.713 1.00 97.06 176 THR A CA 1
ATOM 1401 C C . THR A 1 176 ? 4.048 -14.793 -3.650 1.00 97.06 176 THR A C 1
ATOM 1403 O O . THR A 1 176 ? 2.874 -14.732 -4.000 1.00 97.06 176 THR A O 1
ATOM 1406 N N . ALA A 1 177 ? 4.398 -14.797 -2.359 1.00 96.88 177 ALA A N 1
ATOM 1407 C CA . ALA A 1 177 ? 3.405 -14.771 -1.285 1.00 96.88 177 ALA A CA 1
ATOM 1408 C C . ALA A 1 177 ? 2.530 -13.509 -1.344 1.00 96.88 177 ALA A C 1
ATOM 1410 O O . ALA A 1 177 ? 1.307 -13.610 -1.290 1.00 96.88 177 ALA A O 1
ATOM 1411 N N . MET A 1 178 ? 3.140 -12.332 -1.525 1.00 97.19 178 MET A N 1
ATOM 1412 C CA . MET A 1 178 ? 2.416 -11.064 -1.675 1.00 97.19 178 MET A CA 1
ATOM 1413 C C . MET A 1 178 ? 1.436 -11.099 -2.850 1.00 97.19 178 MET A C 1
ATOM 1415 O O . MET A 1 178 ? 0.296 -10.661 -2.713 1.00 97.19 178 MET A O 1
ATOM 1419 N N . THR A 1 179 ? 1.854 -11.664 -3.983 1.00 98.00 179 THR A N 1
ATOM 1420 C CA . THR A 1 179 ? 1.004 -11.778 -5.173 1.00 98.00 179 THR A CA 1
ATOM 1421 C C . THR A 1 179 ? -0.155 -12.745 -4.958 1.00 98.00 179 THR A C 1
ATOM 1423 O O . THR A 1 179 ? -1.293 -12.406 -5.269 1.00 98.00 179 THR A O 1
ATOM 1426 N N . LEU A 1 180 ? 0.094 -13.921 -4.376 1.00 98.06 180 LEU A N 1
ATOM 1427 C CA . LEU A 1 180 ? -0.969 -14.886 -4.088 1.00 98.06 180 LEU A CA 1
ATOM 1428 C C . LEU A 1 180 ? -1.997 -14.312 -3.107 1.00 98.06 180 LEU A C 1
ATOM 1430 O O . LEU A 1 180 ? -3.193 -14.398 -3.372 1.00 98.06 180 LEU A O 1
ATOM 1434 N N . MET A 1 181 ? -1.550 -13.641 -2.041 1.00 97.12 181 MET A N 1
ATOM 1435 C CA . MET A 1 181 ? -2.456 -12.960 -1.110 1.00 97.12 181 MET A CA 1
ATOM 1436 C C . MET A 1 181 ? -3.245 -11.830 -1.786 1.00 97.12 181 MET A C 1
ATOM 1438 O O . MET A 1 181 ? -4.419 -11.642 -1.479 1.00 97.12 181 MET A O 1
ATOM 1442 N N . ALA A 1 182 ? -2.631 -11.093 -2.717 1.00 97.69 182 ALA A N 1
ATOM 1443 C CA . ALA A 1 182 ? -3.307 -10.044 -3.476 1.00 97.69 182 ALA A CA 1
ATOM 1444 C C . ALA A 1 182 ? -4.418 -10.611 -4.379 1.00 97.69 182 ALA A C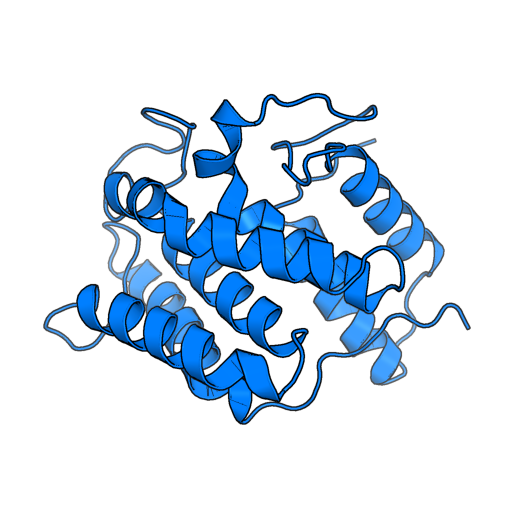 1
ATOM 1446 O O . ALA A 1 182 ? -5.525 -10.079 -4.395 1.00 97.69 182 ALA A O 1
ATOM 1447 N N . LEU A 1 183 ? -4.148 -11.714 -5.086 1.00 97.69 183 LEU A N 1
ATOM 1448 C CA . LEU A 1 183 ? -5.118 -12.393 -5.956 1.00 97.69 183 LEU A CA 1
ATOM 1449 C C . LEU A 1 183 ? -6.243 -13.071 -5.158 1.00 97.69 183 LEU A C 1
ATOM 1451 O O . LEU A 1 183 ? -7.398 -13.077 -5.575 1.00 97.69 183 LEU A O 1
ATOM 1455 N N . GLN A 1 184 ? -5.917 -13.625 -3.989 1.00 97.19 184 GLN A N 1
ATOM 1456 C CA . GLN A 1 184 ? -6.875 -14.285 -3.099 1.00 97.19 184 GLN A CA 1
ATOM 1457 C C . GLN A 1 184 ? -7.630 -13.310 -2.197 1.00 97.19 184 GLN A C 1
ATOM 1459 O O . GLN A 1 184 ? -8.544 -13.728 -1.488 1.00 97.19 184 GLN A O 1
ATOM 1464 N N . ARG A 1 185 ? -7.301 -12.013 -2.233 1.00 94.19 185 ARG A N 1
ATOM 1465 C CA . ARG A 1 185 ? -7.877 -11.018 -1.329 1.00 94.19 185 ARG A CA 1
ATOM 1466 C C . ARG A 1 185 ? -9.412 -11.032 -1.249 1.00 94.19 185 ARG A C 1
ATOM 1468 O O . ARG A 1 185 ? -9.902 -10.918 -0.124 1.00 94.19 185 ARG A O 1
ATOM 1475 N N . PRO A 1 186 ? -10.173 -11.250 -2.346 1.00 93.31 186 PRO A N 1
ATOM 1476 C CA . PRO A 1 186 ? -11.636 -11.341 -2.294 1.00 93.31 186 PRO A CA 1
ATOM 1477 C C . PRO A 1 186 ? -12.183 -12.507 -1.456 1.00 93.31 186 PRO A C 1
ATOM 1479 O O . PRO A 1 186 ? -13.359 -12.502 -1.109 1.00 93.31 186 PRO A O 1
ATOM 1482 N N . GLN A 1 187 ? -11.360 -13.521 -1.173 1.00 94.81 187 GLN A N 1
ATOM 1483 C CA . GLN A 1 187 ? -11.732 -14.728 -0.423 1.00 94.81 187 GLN A CA 1
ATOM 1484 C C . GLN A 1 187 ? -11.511 -14.569 1.086 1.00 94.81 187 GLN A C 1
ATOM 1486 O O . GLN A 1 187 ? -11.964 -15.388 1.880 1.00 94.81 187 GLN A O 1
ATOM 1491 N N . PHE A 1 188 ? -10.768 -13.543 1.488 1.00 92.19 188 PHE A N 1
ATOM 1492 C CA . PHE A 1 188 ? -10.423 -13.294 2.880 1.00 92.19 188 PHE A CA 1
ATOM 1493 C C . PHE A 1 188 ? -11.516 -12.462 3.567 1.00 92.19 188 PHE A C 1
ATOM 1495 O O . PHE A 1 188 ? -12.197 -11.670 2.909 1.00 92.19 188 PHE A O 1
ATOM 1502 N N . PRO A 1 189 ? -11.665 -12.580 4.898 1.00 90.25 189 PRO A N 1
ATOM 1503 C CA . PRO A 1 189 ? -12.606 -11.758 5.645 1.00 90.25 189 PRO A CA 1
ATOM 1504 C C . PRO A 1 189 ? -12.266 -10.265 5.546 1.00 90.25 189 PRO A C 1
ATOM 1506 O O . PRO A 1 189 ? -11.145 -9.862 5.196 1.00 90.25 189 PRO A O 1
ATOM 1509 N N . ALA A 1 190 ? -13.259 -9.440 5.886 1.00 88.06 190 ALA A N 1
ATOM 1510 C CA . ALA A 1 190 ? -13.060 -8.006 6.022 1.00 88.06 190 ALA A CA 1
ATOM 1511 C C . ALA A 1 190 ? -11.958 -7.730 7.068 1.00 88.06 190 ALA A C 1
ATOM 1513 O O . ALA A 1 190 ? -11.994 -8.329 8.145 1.00 88.06 190 ALA A O 1
ATOM 1514 N N . PRO A 1 191 ? -10.988 -6.845 6.771 1.00 88.75 191 PRO A N 1
ATOM 1515 C CA . PRO A 1 191 ? -9.938 -6.507 7.724 1.00 88.75 191 PRO A CA 1
ATOM 1516 C C . PRO A 1 191 ? -10.503 -5.899 9.016 1.00 88.75 191 PRO A C 1
ATOM 1518 O O . PRO A 1 191 ? -11.460 -5.121 8.966 1.00 88.75 191 PRO A O 1
ATOM 1521 N N . ALA A 1 192 ? -9.854 -6.158 10.155 1.00 94.44 192 ALA A N 1
ATOM 1522 C CA . ALA A 1 192 ? -10.237 -5.571 11.434 1.00 94.44 192 ALA A CA 1
ATOM 1523 C C . ALA A 1 192 ? -10.223 -4.036 11.387 1.00 94.44 192 ALA A C 1
ATOM 1525 O O . ALA A 1 192 ? -9.294 -3.409 10.856 1.00 94.44 192 ALA A O 1
ATOM 1526 N N . GLN A 1 193 ? -11.247 -3.429 11.979 1.00 96.00 193 GLN A N 1
ATOM 1527 C CA . GLN A 1 193 ? -11.321 -1.989 12.204 1.00 96.00 193 GLN A CA 1
ATOM 1528 C C . GLN A 1 193 ? -10.781 -1.653 13.592 1.00 96.00 193 GLN A C 1
ATOM 1530 O O . GLN A 1 193 ? -10.874 -2.464 14.514 1.00 96.00 193 GLN A O 1
ATOM 1535 N N . TRP A 1 194 ? -10.232 -0.452 13.749 1.00 96.69 194 TRP A N 1
ATOM 1536 C CA . TRP A 1 194 ? -9.842 0.031 15.068 1.00 96.69 194 TRP A CA 1
ATOM 1537 C C . TRP A 1 194 ? -11.047 0.628 15.787 1.00 96.69 194 TRP A C 1
ATOM 1539 O O . TRP A 1 194 ? -11.657 1.578 15.298 1.00 96.69 194 TRP A O 1
ATOM 1549 N N . SER A 1 195 ? -11.344 0.111 16.978 1.00 85.31 195 SER A N 1
ATOM 1550 C CA . SER A 1 195 ? -12.318 0.698 17.894 1.00 85.31 195 SER A CA 1
ATOM 1551 C C . SER A 1 195 ? -11.572 1.189 19.126 1.00 85.31 195 SER A C 1
ATOM 1553 O O . SER A 1 195 ? -10.988 0.388 19.857 1.00 85.31 195 SER A O 1
ATOM 1555 N N . SER A 1 196 ? -11.608 2.494 19.400 1.00 65.88 196 SER A N 1
ATOM 1556 C CA . SER A 1 196 ? -11.250 3.001 20.727 1.00 65.88 196 SER A CA 1
ATOM 1557 C C . SER A 1 196 ? -12.370 2.607 21.690 1.00 65.88 196 SER A C 1
ATOM 1559 O O . SER A 1 196 ? -13.332 3.354 21.857 1.00 65.88 196 SER A O 1
ATOM 1561 N N . LYS A 1 197 ? -12.318 1.379 22.210 1.00 52.47 197 LYS A N 1
ATOM 1562 C CA . LYS A 1 197 ? -13.062 1.050 23.426 1.00 52.47 197 LYS A CA 1
ATOM 1563 C C . LYS A 1 197 ? -12.472 1.825 24.596 1.00 52.47 197 LYS A C 1
ATOM 1565 O O . LYS A 1 197 ? -11.231 1.998 24.597 1.00 52.47 197 LYS A O 1
#

pLDDT: mean 93.87, std 7.25, range [51.25, 98.81]

Secondary structure (DSSP, 8-state):
-PPB-TTTHHHHHHHHHHHHHTT----HHHHHHHHHHHHHHB-TTS-B-S-BSS-----GGGGGGTHHHHHHHHHHHHHTTSS-HHHHHHHHHHHHHHTHHHHHHTT-SSSS-SGGG--GGGHHHHHHHHHHHHTTS-TTTHHHHHHHHHHHHHHT--TTS---SSSSGGGHHHHHHHHHHHHHGGGSPPPPPP---

Foldseek 3Di:
DDFDFLLPLLVVLLVLLVCVVVVHDDDVVVNVVSLVSLQLQQDPLLFGDRTGPGRDDDDPVLLLLGLLSSLSSQLQCVLAVNHDQVSLVSSLVSCLVRLVSLVVLFADPDALDDPSRHGLLCNLSSLLSSLLSLVRHPPVVSVVSLVSSLVVLVVQADPVRFHGSYNDPVRRVVSRVSSVCSNCVVVDDNRRGDDPD

Radius of gyration: 16.3 Å; chains: 1; bounding box: 41×40×42 Å

Sequence (197 aa):
PSPASPFMTPPCLQVLFEAQAQGFPVDGAVVTRALDALQRCRTEDGNFAYSAQRQTREPARSIPGAIGRMVCSESVLMRAGRSDVARVRRAVDAFLDNWRQLEIRRKKSGTHVGAYSVAPYYFFFGFYNACDAVELLPAAERPEYRRQFEQLLFAVRDQDGTWDDRVFPRTRNFGTAMTLMALQRPQFPAPAQWSSK